Protein AF-A0A9E3JDL2-F1 (afdb_monomer_lite)

Foldseek 3Di:
DPQDDQQQHPCFQQPDDDPQAFDFPPDDQEQDKFFADPVRHTRGGGDWAWDDDDDQKTWIWDDHPNWIWIWIWGDDDQKIKIKIFTPDFATKIKHWWTKHADAVDAWDWDKAFQKIKTADPPPRKMKMKGWQPSADRDMKDKDWDAPRTPNYGIMIIIMGMHTHGITIMMIGTGHPQDQPPWHWDQDPQQWIWTAGPVRDIDIHHGSDDPDPDPPPDD

Structure (mmCIF, N/CA/C/O backbone):
data_AF-A0A9E3JDL2-F1
#
_entry.id   AF-A0A9E3JDL2-F1
#
loop_
_atom_site.group_PDB
_atom_site.id
_atom_site.type_symbol
_atom_site.label_atom_id
_atom_site.label_alt_id
_atom_site.label_comp_id
_atom_site.label_asym_id
_atom_site.label_entity_id
_atom_site.label_seq_id
_atom_site.pdbx_PDB_ins_code
_atom_site.Cartn_x
_atom_site.Cartn_y
_atom_site.Cartn_z
_atom_site.occupancy
_atom_site.B_iso_or_equiv
_atom_site.auth_seq_id
_atom_site.auth_comp_id
_atom_site.auth_asym_id
_atom_site.auth_atom_id
_atom_site.pdbx_PDB_model_num
ATOM 1 N N . PRO A 1 1 ? 14.279 -31.527 2.922 1.00 52.84 1 PRO A N 1
ATOM 2 C CA . PRO A 1 1 ? 14.576 -30.360 3.787 1.00 52.84 1 PRO A CA 1
ATOM 3 C C . PRO A 1 1 ? 13.583 -30.287 4.956 1.00 52.84 1 PRO A C 1
ATOM 5 O O . PRO A 1 1 ? 12.401 -30.547 4.728 1.00 52.84 1 PRO A O 1
ATOM 8 N N . PRO A 1 2 ? 14.028 -29.985 6.188 1.00 43.06 2 PRO A N 1
ATOM 9 C CA . PRO A 1 2 ? 13.093 -29.573 7.231 1.00 43.06 2 PRO A CA 1
ATOM 10 C C . PRO A 1 2 ? 12.349 -28.308 6.764 1.00 43.06 2 PRO A C 1
ATOM 12 O O . PRO A 1 2 ? 12.900 -27.563 5.946 1.00 43.06 2 PRO A O 1
ATOM 15 N N . PRO A 1 3 ? 11.105 -28.072 7.217 1.00 54.59 3 PRO A N 1
ATOM 16 C CA . PRO A 1 3 ? 10.438 -26.808 6.939 1.00 54.59 3 PRO A CA 1
ATOM 17 C C . PRO A 1 3 ? 11.329 -25.663 7.429 1.00 54.59 3 PRO A C 1
ATOM 19 O O . PRO A 1 3 ? 11.977 -25.777 8.472 1.00 54.59 3 PRO A O 1
ATOM 22 N N . SER A 1 4 ? 11.389 -24.584 6.652 1.00 56.91 4 SER A N 1
ATOM 23 C CA . SER A 1 4 ? 11.989 -23.326 7.097 1.00 56.91 4 SER A CA 1
ATOM 24 C C . SER A 1 4 ? 11.395 -22.934 8.449 1.00 56.91 4 SER A C 1
ATOM 26 O O . SER A 1 4 ? 10.214 -23.200 8.699 1.00 56.91 4 SER A O 1
ATOM 28 N N . ALA A 1 5 ? 12.190 -22.283 9.301 1.00 61.25 5 ALA A N 1
ATOM 29 C CA . ALA A 1 5 ? 11.641 -21.626 10.480 1.00 61.25 5 ALA A CA 1
ATOM 30 C C . ALA A 1 5 ? 10.459 -20.737 10.054 1.00 61.25 5 ALA A C 1
ATOM 32 O O . ALA A 1 5 ? 10.475 -20.174 8.958 1.00 61.25 5 ALA A O 1
ATOM 33 N N . ASP A 1 6 ? 9.425 -20.638 10.892 1.00 62.66 6 ASP A N 1
ATOM 34 C CA . ASP A 1 6 ? 8.191 -19.909 10.559 1.00 62.66 6 ASP A CA 1
ATOM 35 C C . ASP A 1 6 ? 8.453 -18.449 10.119 1.00 62.66 6 ASP A C 1
ATOM 37 O O . ASP A 1 6 ? 7.649 -17.881 9.381 1.00 62.66 6 ASP A O 1
ATOM 41 N N . GLU A 1 7 ? 9.580 -17.869 10.543 1.00 60.59 7 GLU A N 1
ATOM 42 C CA . GLU A 1 7 ? 10.043 -16.511 10.222 1.00 60.59 7 GLU A CA 1
ATOM 43 C C . GLU A 1 7 ? 10.603 -16.364 8.792 1.00 60.59 7 GLU A C 1
ATOM 45 O O . GLU A 1 7 ? 10.460 -15.297 8.204 1.00 60.59 7 GLU A O 1
ATOM 50 N N . ASP A 1 8 ? 11.134 -17.442 8.202 1.00 65.56 8 ASP A N 1
ATOM 51 C CA . ASP A 1 8 ? 11.736 -17.474 6.853 1.00 65.56 8 ASP A CA 1
ATOM 52 C C . ASP A 1 8 ? 10.919 -18.324 5.868 1.00 65.56 8 ASP A C 1
ATOM 54 O O . ASP A 1 8 ? 11.399 -18.760 4.817 1.00 65.56 8 ASP A O 1
ATOM 58 N N . SER A 1 9 ? 9.665 -18.618 6.210 1.00 76.88 9 SER A N 1
ATOM 59 C CA . SER A 1 9 ? 8.804 -19.419 5.352 1.00 76.88 9 SER A CA 1
ATOM 60 C C . SER A 1 9 ? 8.424 -18.648 4.089 1.00 76.88 9 SER A C 1
ATOM 62 O O . SER A 1 9 ? 7.704 -17.649 4.193 1.00 76.88 9 SER A O 1
ATOM 64 N N . PRO A 1 10 ? 8.795 -19.119 2.879 1.00 72.94 10 PRO A N 1
ATOM 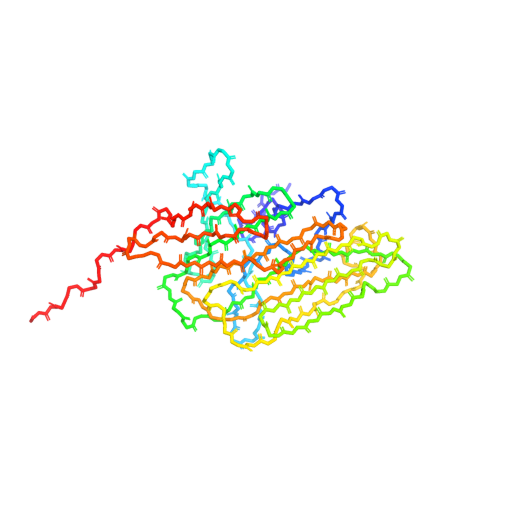65 C CA . PRO A 1 10 ? 8.437 -18.435 1.635 1.00 72.94 10 PRO A CA 1
ATOM 66 C C . PRO A 1 10 ? 6.918 -18.375 1.436 1.00 72.94 10 PRO A C 1
ATOM 68 O O . PRO A 1 10 ? 6.415 -17.487 0.753 1.00 72.94 10 PRO A O 1
ATOM 71 N N . HIS A 1 11 ? 6.179 -19.287 2.078 1.00 78.44 11 HIS A N 1
ATOM 72 C CA . HIS A 1 11 ? 4.722 -19.265 2.101 1.00 78.44 11 HIS A CA 1
ATOM 73 C C . HIS A 1 11 ? 4.161 -17.985 2.739 1.00 78.44 11 HIS A C 1
ATOM 75 O O . HIS A 1 11 ? 3.138 -17.492 2.279 1.00 78.44 11 HIS A O 1
ATOM 81 N N . TYR A 1 12 ? 4.818 -17.440 3.770 1.00 80.88 12 TYR A N 1
ATOM 82 C CA . TYR A 1 12 ? 4.360 -16.242 4.480 1.00 80.88 12 TYR A CA 1
ATOM 83 C C . TYR A 1 12 ? 5.101 -14.980 4.044 1.00 80.88 12 TYR A C 1
ATOM 85 O O . TYR A 1 12 ? 4.451 -13.965 3.766 1.00 80.88 12 TYR A O 1
ATOM 93 N N . ALA A 1 13 ? 6.429 -15.065 3.907 1.00 75.81 13 ALA A N 1
ATOM 94 C CA . ALA A 1 13 ? 7.305 -13.939 3.596 1.00 75.81 13 ALA A CA 1
ATOM 95 C C . ALA A 1 13 ? 6.848 -13.172 2.351 1.00 75.81 13 ALA A C 1
ATOM 97 O O . ALA A 1 13 ? 6.926 -11.949 2.322 1.00 75.81 13 ALA A O 1
ATOM 98 N N . LYS A 1 14 ? 6.312 -13.895 1.360 1.00 79.25 14 LYS A N 1
ATOM 99 C CA . LYS A 1 14 ? 5.852 -13.346 0.084 1.00 79.25 14 LYS A CA 1
ATOM 100 C C . LYS A 1 14 ? 4.387 -13.661 -0.222 1.00 79.25 14 LYS A C 1
ATOM 102 O O . LYS A 1 14 ? 3.962 -13.651 -1.364 1.00 79.25 14 LYS A O 1
ATOM 107 N N . LEU A 1 15 ? 3.568 -13.929 0.796 1.00 73.81 15 LEU A N 1
ATOM 108 C CA . LEU A 1 15 ? 2.130 -14.110 0.580 1.00 73.81 15 LEU A CA 1
ATOM 109 C C . LEU A 1 15 ? 1.505 -12.849 -0.055 1.00 73.81 15 LEU A C 1
ATOM 111 O O . LEU A 1 15 ? 1.881 -11.736 0.304 1.00 73.81 15 LEU A O 1
ATOM 115 N N . ALA A 1 16 ? 0.520 -13.057 -0.930 1.00 70.06 16 ALA A N 1
ATOM 116 C CA . ALA A 1 16 ? -0.238 -12.053 -1.680 1.00 70.06 16 ALA A CA 1
ATOM 117 C C . ALA A 1 16 ? 0.458 -11.544 -2.962 1.00 70.06 16 ALA A C 1
ATOM 119 O O . ALA A 1 16 ? 1.141 -10.524 -2.995 1.00 70.06 16 ALA A O 1
ATOM 120 N N . TYR A 1 17 ? 0.201 -12.281 -4.047 1.00 70.00 17 TYR A N 1
ATOM 121 C CA . TYR A 1 17 ? 0.606 -11.972 -5.418 1.00 70.00 17 TYR A CA 1
ATOM 122 C C . TYR A 1 17 ? -0.593 -11.540 -6.255 1.00 70.00 17 TYR A C 1
ATOM 124 O O . TYR A 1 17 ? -1.728 -11.928 -5.974 1.00 70.00 17 TYR A O 1
ATOM 132 N N . SER A 1 18 ? -0.320 -10.799 -7.323 1.00 79.75 18 SER A N 1
ATOM 133 C CA . SER A 1 18 ? -1.269 -10.583 -8.409 1.00 79.75 18 SER A CA 1
ATOM 134 C C . SER A 1 18 ? -0.825 -11.381 -9.637 1.00 79.75 18 SER A C 1
ATOM 136 O O . SER A 1 18 ? 0.285 -11.907 -9.686 1.00 79.75 18 SER A O 1
ATOM 138 N N . THR A 1 19 ? -1.671 -11.467 -10.659 1.00 78.50 19 THR A N 1
ATOM 139 C CA . THR A 1 19 ? -1.289 -12.079 -11.943 1.00 78.50 19 THR A CA 1
ATOM 140 C C . THR A 1 19 ? -0.358 -11.197 -12.778 1.00 78.50 19 THR A C 1
ATOM 142 O O . THR A 1 19 ? 0.178 -11.667 -13.777 1.00 78.50 19 THR A O 1
ATOM 145 N N . ALA A 1 20 ? -0.176 -9.931 -12.394 1.00 85.75 20 ALA A N 1
ATOM 146 C CA . ALA A 1 20 ? 0.604 -8.942 -13.133 1.00 85.75 20 ALA A CA 1
ATOM 147 C C . ALA A 1 20 ? 1.905 -8.536 -12.418 1.00 85.75 20 ALA A C 1
ATOM 149 O O . ALA A 1 20 ? 2.654 -7.709 -12.943 1.00 85.75 20 ALA A O 1
ATOM 150 N N . THR A 1 21 ? 2.162 -9.096 -11.231 1.00 89.75 21 THR A N 1
ATOM 151 C CA . THR A 1 21 ? 3.292 -8.741 -10.363 1.00 89.75 21 THR A CA 1
ATOM 152 C C . THR A 1 21 ? 3.880 -9.987 -9.711 1.00 89.75 21 THR A C 1
ATOM 154 O O . THR A 1 21 ? 3.137 -10.845 -9.236 1.00 89.75 21 THR A O 1
ATOM 157 N N . ALA A 1 22 ? 5.200 -10.048 -9.598 1.00 88.88 22 ALA A N 1
ATOM 158 C CA . ALA A 1 22 ? 5.914 -11.042 -8.802 1.00 88.88 22 ALA A CA 1
ATOM 159 C C . ALA A 1 22 ? 6.556 -10.366 -7.575 1.00 88.88 22 ALA A C 1
ATOM 161 O O . ALA A 1 22 ? 6.723 -9.143 -7.583 1.00 88.88 22 ALA A O 1
ATOM 162 N N . PRO A 1 23 ? 6.878 -11.124 -6.512 1.00 88.56 23 PRO A N 1
ATOM 163 C CA . PRO A 1 23 ? 7.555 -10.554 -5.357 1.00 88.56 23 PRO A CA 1
ATOM 164 C C . PRO A 1 23 ? 8.959 -10.093 -5.698 1.00 88.56 23 PRO A C 1
ATOM 166 O O . PRO A 1 23 ? 9.630 -10.691 -6.541 1.00 88.56 23 PRO A O 1
ATOM 169 N N . GLU A 1 24 ? 9.445 -9.134 -4.922 1.00 90.69 24 GLU A N 1
ATOM 170 C CA . GLU A 1 24 ? 10.871 -8.833 -4.861 1.00 90.69 24 GLU A CA 1
ATOM 171 C C . GLU A 1 24 ? 11.600 -9.900 -4.044 1.00 90.69 24 GLU A C 1
ATOM 173 O O . GLU A 1 24 ? 11.281 -10.131 -2.879 1.00 90.69 24 GLU A O 1
ATOM 178 N N . THR A 1 25 ? 12.602 -10.559 -4.612 1.00 88.31 25 THR A N 1
ATOM 179 C CA . THR A 1 25 ? 13.389 -11.597 -3.936 1.00 88.31 25 THR A CA 1
ATOM 180 C C . THR A 1 25 ? 14.886 -11.278 -3.998 1.00 88.31 25 THR A C 1
ATOM 182 O O . THR A 1 25 ? 15.355 -10.776 -5.013 1.00 88.31 25 THR A O 1
ATOM 185 N N . PRO A 1 26 ? 15.663 -11.546 -2.928 1.00 81.56 26 PRO A N 1
ATOM 186 C CA . PRO A 1 26 ? 15.247 -12.192 -1.679 1.00 81.56 26 PRO A CA 1
ATOM 187 C C . PRO A 1 26 ? 14.489 -11.264 -0.713 1.00 81.56 26 PRO A C 1
ATOM 189 O O . PRO A 1 26 ? 13.822 -11.758 0.192 1.00 81.56 26 PRO A O 1
ATOM 192 N N . LEU A 1 27 ? 14.558 -9.942 -0.900 1.00 82.38 27 LEU A N 1
ATOM 193 C CA . LEU A 1 27 ? 13.948 -8.939 -0.024 1.00 82.38 27 LEU A CA 1
ATOM 194 C C . LEU A 1 27 ? 13.253 -7.856 -0.846 1.00 82.38 27 LEU A C 1
ATOM 196 O O . LEU A 1 27 ? 13.693 -7.518 -1.936 1.00 82.38 27 LEU A O 1
ATOM 200 N N . GLY A 1 28 ? 12.208 -7.271 -0.271 1.00 89.25 28 GLY A N 1
ATOM 201 C CA . GLY A 1 28 ? 11.572 -6.065 -0.784 1.00 89.25 28 GLY A CA 1
ATOM 202 C C . GLY A 1 28 ? 10.321 -5.718 0.018 1.00 89.25 28 GLY A C 1
ATOM 203 O O . GLY A 1 28 ? 9.820 -6.571 0.758 1.00 89.25 28 GLY A O 1
ATOM 204 N N . PRO A 1 29 ? 9.853 -4.463 -0.074 1.00 93.25 29 PRO A N 1
ATOM 205 C CA . PRO A 1 29 ? 8.730 -3.975 0.720 1.00 93.25 29 PRO A CA 1
ATOM 206 C C . PRO A 1 29 ? 7.366 -4.388 0.146 1.00 93.25 29 PRO A C 1
ATOM 208 O O . PRO A 1 29 ? 6.339 -4.017 0.707 1.00 93.25 29 PRO A O 1
ATOM 211 N N . ASP A 1 30 ? 7.342 -5.122 -0.969 1.00 91.25 30 ASP A N 1
ATOM 212 C CA . ASP A 1 30 ? 6.134 -5.447 -1.711 1.00 91.25 30 ASP A CA 1
ATOM 213 C C . ASP A 1 30 ? 5.060 -6.103 -0.835 1.00 91.25 30 ASP A C 1
ATOM 215 O O . ASP A 1 30 ? 5.275 -7.099 -0.142 1.00 91.25 30 ASP A O 1
ATOM 219 N N . ASN A 1 31 ? 3.876 -5.497 -0.877 1.00 90.25 31 ASN A N 1
ATOM 220 C CA . ASN A 1 31 ? 2.649 -5.963 -0.256 1.00 90.25 31 ASN A CA 1
ATOM 221 C C . ASN A 1 31 ? 2.730 -6.201 1.265 1.00 90.25 31 ASN A C 1
ATOM 223 O O . ASN A 1 31 ? 1.990 -7.017 1.814 1.00 90.25 31 ASN A O 1
ATOM 227 N N . HIS A 1 32 ? 3.651 -5.549 1.975 1.00 92.38 32 HIS A N 1
ATOM 228 C CA . HIS A 1 32 ? 3.946 -5.854 3.374 1.00 92.38 32 HIS A CA 1
ATOM 229 C C . HIS A 1 32 ? 4.024 -4.601 4.244 1.00 92.38 32 HIS A C 1
ATOM 231 O O . HIS A 1 32 ? 4.768 -3.679 3.929 1.00 92.38 32 HIS A O 1
ATOM 237 N N . LEU A 1 33 ? 3.318 -4.623 5.381 1.00 95.81 33 LEU A N 1
ATOM 238 C CA . LEU A 1 33 ? 3.589 -3.745 6.519 1.00 95.81 33 LEU A CA 1
ATOM 239 C C . LEU A 1 33 ? 4.665 -4.370 7.421 1.00 95.81 33 LEU A C 1
ATOM 241 O O . LEU A 1 33 ? 4.394 -5.362 8.101 1.00 95.81 33 LEU A O 1
ATOM 245 N N . ALA A 1 34 ? 5.856 -3.779 7.446 1.00 95.81 34 ALA A N 1
ATOM 246 C CA . ALA A 1 34 ? 6.976 -4.189 8.284 1.00 95.81 34 ALA A CA 1
ATOM 247 C C . ALA A 1 34 ? 7.168 -3.234 9.469 1.00 95.81 34 ALA A C 1
ATOM 249 O O . ALA A 1 34 ? 7.063 -2.019 9.311 1.00 95.81 34 ALA A O 1
ATOM 250 N N . VAL A 1 35 ? 7.545 -3.773 10.632 1.00 96.81 35 VAL A N 1
ATOM 251 C CA . VAL A 1 35 ? 8.090 -2.978 11.745 1.00 96.81 35 VAL A CA 1
ATOM 252 C C . VAL A 1 35 ? 9.596 -2.839 11.540 1.00 96.81 35 VAL A C 1
ATOM 254 O O . VAL A 1 35 ? 10.308 -3.839 11.383 1.00 96.81 35 VAL A O 1
ATOM 257 N N . LEU A 1 36 ? 10.098 -1.609 11.539 1.00 96.81 36 LEU A N 1
ATOM 258 C CA . LEU A 1 36 ? 11.506 -1.328 11.280 1.00 96.81 36 LEU A CA 1
ATOM 259 C C . LEU A 1 36 ? 12.320 -1.383 12.578 1.00 96.81 36 LEU A C 1
ATOM 261 O O . LEU A 1 36 ? 11.872 -0.962 13.644 1.00 96.81 36 LEU A O 1
ATOM 265 N N . ALA A 1 37 ? 13.536 -1.916 12.490 1.00 95.00 37 ALA A N 1
ATOM 266 C CA . ALA A 1 37 ? 14.541 -1.733 13.533 1.00 95.00 37 ALA A CA 1
ATOM 267 C C . ALA A 1 37 ? 15.087 -0.290 13.517 1.00 95.00 37 ALA A C 1
ATOM 269 O O . ALA A 1 37 ? 14.884 0.426 12.536 1.00 95.00 37 ALA A O 1
ATOM 270 N N . PRO A 1 38 ? 15.823 0.142 14.562 1.00 93.38 38 PRO A N 1
ATOM 271 C CA . PRO A 1 38 ? 16.441 1.472 14.597 1.00 93.38 38 PRO A CA 1
ATOM 272 C C . PRO A 1 38 ? 17.383 1.777 13.422 1.00 93.38 38 PRO A C 1
ATOM 274 O O . PRO A 1 38 ? 17.610 2.938 13.107 1.00 93.38 38 PRO A O 1
ATOM 277 N N . ASP A 1 39 ? 17.929 0.745 12.777 1.00 94.12 39 ASP A N 1
ATOM 278 C CA . ASP A 1 39 ? 18.772 0.850 11.581 1.00 94.12 39 ASP A CA 1
ATOM 279 C C . ASP A 1 39 ? 17.973 0.869 10.261 1.00 94.12 39 ASP A C 1
ATOM 281 O O . ASP A 1 39 ? 18.560 0.874 9.181 1.00 94.12 39 ASP A O 1
ATOM 285 N N . GLY A 1 40 ? 16.638 0.860 10.332 1.00 93.69 40 GLY A N 1
ATOM 286 C CA . GLY A 1 40 ? 15.740 0.821 9.177 1.00 93.69 40 GLY A CA 1
ATOM 287 C C . GLY A 1 40 ? 15.483 -0.579 8.610 1.00 93.69 40 GLY A C 1
ATOM 288 O O . GLY A 1 40 ? 14.736 -0.704 7.637 1.00 93.69 40 GLY A O 1
ATOM 289 N N . THR A 1 41 ? 16.050 -1.640 9.195 1.00 94.75 41 THR A N 1
ATOM 290 C CA . THR A 1 41 ? 15.853 -3.014 8.710 1.00 94.75 41 THR A CA 1
ATOM 291 C C . THR A 1 41 ? 14.396 -3.456 8.911 1.00 94.75 41 THR A C 1
ATOM 293 O O . THR A 1 41 ? 13.926 -3.489 10.058 1.00 94.75 41 THR A O 1
ATOM 296 N N . PRO A 1 42 ? 13.667 -3.867 7.856 1.00 94.62 42 PRO A N 1
ATOM 297 C CA . PRO A 1 42 ? 12.293 -4.337 7.995 1.00 94.62 42 PRO A CA 1
ATOM 298 C C . PRO A 1 42 ? 12.233 -5.692 8.707 1.00 94.62 42 PRO A C 1
ATOM 300 O O . PRO A 1 42 ? 13.095 -6.550 8.525 1.00 94.62 42 PRO A O 1
ATOM 303 N N . SER A 1 43 ? 11.212 -5.897 9.538 1.00 93.06 43 SER A N 1
ATOM 304 C CA . SER A 1 43 ? 10.851 -7.234 10.013 1.00 93.06 43 SER A CA 1
ATOM 305 C C . SER A 1 43 ? 10.436 -8.128 8.840 1.00 93.06 43 SER A C 1
ATOM 307 O O . SER A 1 43 ? 9.760 -7.627 7.942 1.00 93.06 43 SER A O 1
ATOM 309 N N . PRO A 1 44 ? 10.740 -9.436 8.849 1.00 89.56 44 PRO A N 1
ATOM 310 C CA . PRO A 1 44 ? 10.128 -10.361 7.903 1.00 89.56 44 PRO A CA 1
ATOM 311 C C . PRO A 1 44 ? 8.635 -10.537 8.209 1.00 89.56 44 PRO A C 1
ATOM 313 O O . PRO A 1 44 ? 8.190 -10.357 9.350 1.00 89.56 44 PRO A O 1
ATOM 316 N N . ARG A 1 45 ? 7.860 -10.969 7.208 1.00 86.69 45 ARG A N 1
ATOM 317 C CA . ARG A 1 45 ? 6.487 -11.421 7.444 1.00 86.69 45 ARG A CA 1
ATOM 318 C C . ARG A 1 45 ? 6.493 -12.856 7.967 1.00 86.69 45 ARG A C 1
ATOM 320 O O . ARG A 1 45 ? 6.609 -13.804 7.194 1.00 86.69 45 ARG A O 1
ATOM 327 N N . GLY A 1 46 ? 6.345 -12.995 9.281 1.00 85.00 46 GLY A N 1
ATOM 328 C CA . GLY A 1 46 ? 6.207 -14.293 9.939 1.00 85.00 46 GLY A CA 1
ATOM 329 C C . GLY A 1 46 ? 4.857 -14.971 9.678 1.00 85.00 46 GLY A C 1
ATOM 330 O O . GLY A 1 46 ? 4.030 -14.506 8.889 1.00 85.00 46 GLY A O 1
ATOM 331 N N . ARG A 1 47 ? 4.612 -16.078 10.388 1.00 90.56 47 ARG A N 1
ATOM 332 C CA . ARG A 1 47 ? 3.362 -16.849 10.311 1.00 90.56 47 ARG A CA 1
ATOM 333 C C . ARG A 1 47 ? 2.124 -15.958 10.447 1.00 90.56 47 ARG A C 1
ATOM 335 O O . ARG A 1 47 ? 1.956 -15.238 11.430 1.00 90.56 47 ARG A O 1
ATOM 342 N N . ILE A 1 48 ? 1.223 -16.082 9.473 1.00 90.56 48 ILE A N 1
ATOM 343 C CA . ILE A 1 48 ? -0.076 -15.410 9.482 1.00 90.56 48 ILE A CA 1
ATOM 344 C C . ILE A 1 48 ? -1.103 -16.278 10.208 1.00 90.56 48 ILE A C 1
ATOM 346 O O . ILE A 1 48 ? -1.259 -17.468 9.923 1.00 90.56 48 ILE A O 1
ATOM 350 N N . HIS A 1 49 ? -1.841 -15.650 11.115 1.00 92.62 49 HIS A N 1
ATOM 351 C CA . HIS A 1 49 ? -2.935 -16.234 11.873 1.00 92.62 49 HIS A CA 1
ATOM 352 C C . HIS A 1 49 ? -4.266 -15.621 11.404 1.00 92.62 49 HIS A C 1
ATOM 354 O O . HIS A 1 49 ? -4.535 -14.451 11.697 1.00 92.62 49 HIS A O 1
ATOM 360 N N . PRO A 1 50 ? -5.102 -16.374 10.666 1.00 93.62 50 PRO A N 1
ATOM 361 C CA . PRO A 1 50 ? -6.397 -15.887 10.196 1.00 93.62 50 PRO A CA 1
ATOM 362 C C . PRO A 1 50 ? -7.331 -15.512 11.354 1.00 93.62 50 PRO A C 1
ATOM 364 O O . PRO A 1 50 ? -7.321 -16.161 12.400 1.00 93.62 50 PRO A O 1
ATOM 367 N N . LEU A 1 51 ? -8.159 -14.486 11.152 1.00 94.56 51 LEU A N 1
ATOM 368 C CA . LEU A 1 51 ? -9.205 -14.060 12.090 1.00 94.56 51 LEU A CA 1
ATOM 369 C C . LEU A 1 51 ? -10.596 -14.265 11.487 1.00 94.56 51 LEU A C 1
ATOM 371 O O . LEU A 1 51 ? -11.433 -14.923 12.096 1.00 94.56 51 LEU A O 1
ATOM 375 N N . HIS A 1 52 ? -10.834 -13.736 10.287 1.00 92.81 52 HIS A N 1
ATOM 376 C CA . HIS A 1 52 ? -12.050 -13.982 9.509 1.00 92.81 52 HIS A CA 1
ATOM 377 C C . HIS A 1 52 ? -11.801 -13.718 8.020 1.00 92.81 52 HIS A C 1
ATOM 379 O O . HIS A 1 52 ? -10.848 -13.034 7.654 1.00 92.81 52 HIS A O 1
ATOM 385 N N . CYS A 1 53 ? -12.662 -14.254 7.160 1.00 94.44 53 CYS A N 1
ATOM 386 C CA . CYS A 1 53 ? -12.704 -13.947 5.733 1.00 94.44 53 CYS A CA 1
ATOM 387 C C . CYS A 1 53 ? -14.155 -14.075 5.272 1.00 94.44 53 CYS A C 1
ATOM 389 O O . CYS A 1 53 ? -14.716 -15.170 5.305 1.00 94.44 53 CYS A O 1
ATOM 391 N N . GLU A 1 54 ? -14.775 -12.957 4.914 1.00 92.25 54 GLU A N 1
ATOM 392 C CA . GLU A 1 54 ? -16.182 -12.898 4.540 1.00 92.25 54 GLU A CA 1
ATOM 393 C C . GLU A 1 54 ? -16.428 -11.768 3.538 1.00 92.25 54 GLU A C 1
ATOM 395 O O . GLU A 1 54 ? -16.022 -10.621 3.739 1.00 92.25 54 GLU A O 1
ATOM 400 N N . GLY A 1 55 ? -17.125 -12.091 2.447 1.00 93.94 55 GLY A N 1
ATOM 401 C CA . GLY A 1 55 ? -17.472 -11.126 1.410 1.00 93.94 55 GLY A CA 1
ATOM 402 C C . GLY A 1 55 ? -16.237 -10.446 0.818 1.00 93.94 55 GLY A C 1
ATOM 403 O O . GLY A 1 55 ? -15.458 -11.070 0.103 1.00 93.94 55 GLY A O 1
ATOM 404 N N . ARG A 1 56 ? -16.093 -9.147 1.094 1.00 94.62 56 ARG A N 1
ATOM 405 C CA . ARG A 1 56 ? -15.000 -8.291 0.605 1.00 94.62 56 ARG A CA 1
ATOM 406 C C . ARG A 1 56 ? -13.871 -8.105 1.613 1.00 94.62 56 ARG A C 1
ATOM 408 O O . ARG A 1 56 ? -12.929 -7.375 1.321 1.00 94.62 56 ARG A O 1
ATOM 415 N N . THR A 1 57 ? -13.976 -8.737 2.776 1.00 95.38 57 THR A N 1
ATOM 416 C CA . THR A 1 57 ? -13.107 -8.463 3.912 1.00 95.38 57 THR A CA 1
ATOM 417 C C . THR A 1 57 ? -12.372 -9.720 4.342 1.00 95.38 57 THR A C 1
ATOM 419 O O . THR A 1 57 ? -12.973 -10.779 4.520 1.00 95.38 57 THR A O 1
ATOM 422 N N . ALA A 1 58 ? -11.070 -9.596 4.566 1.00 94.88 58 ALA A N 1
ATOM 423 C CA . ALA A 1 58 ? -10.254 -10.626 5.188 1.00 94.88 58 ALA A CA 1
ATOM 424 C C . ALA A 1 58 ? -9.405 -10.009 6.295 1.00 94.88 58 ALA A C 1
ATOM 426 O O . ALA A 1 58 ? -8.819 -8.945 6.117 1.00 94.88 58 ALA A O 1
ATOM 427 N N . ALA A 1 59 ? -9.322 -10.686 7.434 1.00 95.19 59 ALA A N 1
ATOM 428 C CA . ALA A 1 59 ? -8.553 -10.237 8.578 1.00 95.19 59 ALA A CA 1
ATOM 429 C C . ALA A 1 59 ? -7.603 -11.320 9.067 1.00 95.19 59 ALA A C 1
ATOM 431 O O . ALA A 1 59 ? -7.943 -12.505 9.139 1.00 95.19 59 ALA A O 1
ATOM 432 N N . SER A 1 60 ? -6.413 -10.894 9.463 1.00 94.81 60 SER A N 1
ATOM 433 C CA . SER A 1 60 ? -5.404 -11.759 10.056 1.00 94.81 60 SER A CA 1
ATOM 434 C C . SER A 1 60 ? -4.492 -10.975 10.992 1.00 94.81 60 SER A C 1
ATOM 436 O O . SER A 1 60 ? -4.569 -9.749 11.080 1.00 94.81 60 SER A O 1
ATOM 438 N N . TRP A 1 61 ? -3.626 -11.680 11.709 1.00 95.12 61 TRP A N 1
ATOM 439 C CA . TRP A 1 61 ? -2.536 -11.059 12.449 1.00 95.12 61 TRP A CA 1
ATOM 440 C C . TRP A 1 61 ? -1.241 -11.854 12.308 1.00 95.12 61 TRP A C 1
ATOM 442 O O . TRP A 1 61 ? -1.258 -13.046 12.004 1.00 95.12 61 TRP A O 1
ATOM 452 N N . HIS A 1 62 ? -0.118 -11.190 12.553 1.00 93.31 62 HIS A N 1
ATOM 453 C CA . HIS A 1 62 ? 1.196 -11.818 12.679 1.00 93.31 62 HIS A CA 1
ATOM 454 C C . HIS A 1 62 ? 2.022 -11.100 13.756 1.00 93.31 62 HIS A C 1
ATOM 456 O O . HIS A 1 62 ? 1.618 -10.048 14.261 1.00 93.31 62 HIS A O 1
ATOM 462 N N . LEU A 1 63 ? 3.157 -11.687 14.141 1.00 93.88 63 LEU A N 1
ATOM 463 C CA . LEU A 1 63 ? 4.143 -11.026 14.996 1.00 93.88 63 LEU A CA 1
ATOM 464 C C . LEU A 1 63 ? 5.228 -10.379 14.136 1.00 93.88 63 LEU A C 1
ATOM 466 O O . LEU A 1 63 ? 5.788 -11.027 13.256 1.00 93.88 63 LEU A O 1
ATOM 470 N N . ALA A 1 64 ? 5.553 -9.129 14.446 1.00 93.44 64 ALA A N 1
ATOM 471 C CA . ALA A 1 64 ? 6.662 -8.388 13.866 1.00 93.44 64 ALA A CA 1
ATOM 472 C C . ALA A 1 64 ? 7.459 -7.747 15.006 1.00 93.44 64 ALA A C 1
ATOM 474 O O . ALA A 1 64 ? 6.951 -6.884 15.721 1.00 93.44 64 ALA A O 1
ATOM 475 N N . ARG A 1 65 ? 8.696 -8.212 15.227 1.00 92.44 65 ARG A N 1
ATOM 476 C CA . ARG A 1 65 ? 9.585 -7.726 16.307 1.00 92.44 65 ARG A CA 1
ATOM 477 C C . ARG A 1 65 ? 8.924 -7.714 17.696 1.00 92.44 65 ARG A C 1
ATOM 479 O O . ARG A 1 65 ? 9.111 -6.792 18.476 1.00 92.44 65 ARG A O 1
ATOM 486 N N . GLY A 1 66 ? 8.130 -8.742 17.998 1.00 92.38 66 GLY A N 1
ATOM 487 C CA . GLY A 1 66 ? 7.406 -8.863 19.270 1.00 92.38 66 GLY A CA 1
ATOM 488 C C . GLY A 1 66 ? 6.087 -8.084 19.340 1.00 92.38 66 GLY A C 1
ATOM 489 O O . GLY A 1 66 ? 5.346 -8.241 20.308 1.00 92.38 66 GLY A O 1
ATOM 490 N N . HIS A 1 67 ? 5.740 -7.309 18.311 1.00 93.81 67 HIS A N 1
ATOM 491 C CA . HIS A 1 67 ? 4.463 -6.609 18.217 1.00 93.81 67 HIS A CA 1
ATOM 492 C C . HIS A 1 67 ? 3.455 -7.423 17.410 1.00 93.81 67 HIS A C 1
ATOM 494 O O . HIS A 1 67 ? 3.769 -7.958 16.347 1.00 93.81 67 HIS A O 1
ATOM 500 N N . ARG A 1 68 ? 2.216 -7.500 17.902 1.00 94.56 68 ARG A N 1
ATOM 501 C CA . ARG A 1 68 ? 1.096 -8.065 17.147 1.00 94.56 68 ARG A CA 1
ATOM 502 C C . ARG A 1 68 ? 0.613 -7.033 16.134 1.00 94.56 68 ARG A C 1
ATOM 504 O O . ARG A 1 68 ? 0.102 -5.992 16.532 1.00 94.56 68 ARG A O 1
ATOM 511 N N . VAL A 1 69 ? 0.740 -7.353 14.854 1.00 95.38 69 VAL A N 1
ATOM 512 C CA . VAL A 1 69 ? 0.215 -6.548 13.751 1.00 95.38 69 VAL A CA 1
ATOM 513 C C . VAL A 1 69 ? -1.069 -7.207 13.271 1.00 95.38 69 VAL A C 1
ATOM 515 O O . VAL A 1 69 ? -1.027 -8.285 12.676 1.00 95.38 69 VAL A O 1
ATOM 518 N N . GLU A 1 70 ? -2.214 -6.589 13.546 1.00 95.75 70 GLU A N 1
ATOM 519 C CA . GLU A 1 70 ? -3.485 -6.995 12.940 1.00 95.75 70 GLU A CA 1
ATOM 520 C C . GLU A 1 70 ? -3.673 -6.264 11.621 1.00 95.75 70 GLU A C 1
ATOM 522 O O . GLU A 1 70 ? -3.330 -5.093 11.507 1.00 95.75 70 GLU A O 1
ATOM 527 N N . THR A 1 71 ? -4.200 -6.954 10.618 1.00 96.00 71 THR A N 1
ATOM 528 C CA . THR A 1 71 ? -4.507 -6.377 9.310 1.00 96.00 71 THR A CA 1
ATOM 529 C C . THR A 1 71 ? -5.889 -6.822 8.885 1.00 96.00 71 THR A C 1
ATOM 531 O O . THR A 1 71 ? -6.187 -8.018 8.919 1.00 96.00 71 THR A O 1
ATOM 534 N N . VAL A 1 72 ? -6.711 -5.864 8.475 1.00 96.50 72 VAL A N 1
ATOM 535 C CA . VAL A 1 72 ? -7.979 -6.097 7.791 1.00 96.50 72 VAL A CA 1
ATOM 536 C C . VAL A 1 72 ? -7.861 -5.522 6.388 1.00 96.50 72 VAL A C 1
ATOM 538 O O . VAL A 1 72 ? -7.690 -4.317 6.235 1.00 96.50 72 VAL A O 1
ATOM 541 N N . SER A 1 73 ? -7.954 -6.376 5.378 1.00 96.19 73 SER A N 1
ATOM 542 C CA . SER A 1 73 ? -8.028 -5.975 3.975 1.00 96.19 73 SER A CA 1
ATOM 543 C C . SER A 1 73 ? -9.488 -5.931 3.540 1.00 96.19 73 SER A C 1
ATOM 545 O O . SER A 1 73 ? -10.219 -6.902 3.741 1.00 96.19 73 SER A O 1
ATOM 547 N N . VAL A 1 74 ? -9.899 -4.826 2.922 1.00 97.00 74 VAL A N 1
ATOM 548 C CA . VAL A 1 74 ? -11.208 -4.635 2.290 1.00 97.00 74 VAL A CA 1
ATOM 549 C C . VAL A 1 74 ? -10.997 -4.384 0.805 1.00 97.00 74 VAL A C 1
ATOM 551 O O . VAL A 1 74 ? -10.416 -3.372 0.418 1.00 97.00 74 VAL A O 1
ATOM 554 N N . VAL A 1 75 ? -11.486 -5.289 -0.037 1.00 96.25 75 VAL A N 1
ATOM 555 C CA . VAL A 1 75 ? -11.314 -5.207 -1.492 1.00 96.25 75 VAL A CA 1
ATOM 556 C C . VAL A 1 75 ? -12.582 -4.679 -2.151 1.00 96.25 75 VAL A C 1
ATOM 558 O O . VAL A 1 75 ? -13.681 -5.188 -1.923 1.00 96.25 75 VAL A O 1
ATOM 561 N N . HIS A 1 76 ? -12.435 -3.691 -3.027 1.00 96.44 76 HIS A N 1
ATOM 562 C CA . HIS A 1 76 ? -13.520 -3.159 -3.844 1.00 96.44 76 HIS A CA 1
ATOM 563 C C . HIS A 1 76 ? -12.988 -2.754 -5.220 1.00 96.44 76 HIS A C 1
ATOM 565 O O . HIS A 1 76 ? -12.229 -1.799 -5.345 1.00 96.44 76 HIS A O 1
ATOM 571 N N . GLY A 1 77 ? -13.372 -3.490 -6.267 1.00 94.88 77 GLY A N 1
ATOM 572 C CA . GLY A 1 77 ? -12.887 -3.232 -7.626 1.00 94.88 77 GLY A CA 1
ATOM 573 C C . GLY A 1 77 ? -11.349 -3.287 -7.710 1.00 94.88 77 GLY A C 1
ATOM 574 O O . GLY A 1 77 ? -10.776 -4.292 -7.291 1.00 94.88 77 GLY A O 1
ATOM 575 N N . PRO A 1 78 ? -10.677 -2.247 -8.243 1.00 95.44 78 PRO A N 1
ATOM 576 C CA . PRO A 1 78 ? -9.215 -2.185 -8.342 1.00 95.44 78 PRO A CA 1
ATOM 577 C C . PRO A 1 78 ? -8.521 -1.709 -7.051 1.00 95.44 78 PRO A C 1
ATOM 579 O O . PRO A 1 78 ? -7.305 -1.508 -7.053 1.00 95.44 78 PRO A O 1
ATOM 582 N N . TRP A 1 79 ? -9.280 -1.483 -5.974 1.00 97.81 79 TRP A N 1
ATOM 583 C CA . TRP A 1 79 ? -8.777 -0.961 -4.709 1.00 97.81 79 TRP A CA 1
ATOM 584 C C . TRP A 1 79 ? -8.773 -2.020 -3.613 1.00 97.81 79 TRP A C 1
ATOM 586 O O . TRP A 1 79 ? -9.732 -2.772 -3.434 1.00 97.81 79 TRP A O 1
ATOM 596 N N . GLU A 1 80 ? -7.721 -1.996 -2.810 1.00 97.38 80 GLU A N 1
ATOM 597 C CA . GLU A 1 80 ? -7.637 -2.669 -1.525 1.00 97.38 80 GLU A CA 1
ATOM 598 C C . GLU A 1 80 ? -7.394 -1.607 -0.452 1.00 97.38 80 GLU A C 1
ATOM 600 O O . GLU A 1 80 ? -6.389 -0.905 -0.486 1.00 97.38 80 GLU A O 1
ATOM 605 N N . ALA A 1 81 ? -8.303 -1.482 0.509 1.00 97.94 81 ALA A N 1
ATOM 606 C CA . ALA A 1 81 ? -8.045 -0.722 1.720 1.00 97.94 81 ALA A CA 1
ATOM 607 C C . ALA A 1 81 ? -7.500 -1.661 2.799 1.00 97.94 81 ALA A C 1
ATOM 609 O O . ALA A 1 81 ? -8.104 -2.695 3.083 1.00 97.94 81 ALA A O 1
ATOM 610 N N . ARG A 1 82 ? -6.373 -1.304 3.409 1.00 97.81 82 ARG A N 1
ATOM 611 C CA . ARG A 1 82 ? -5.721 -2.070 4.471 1.00 97.81 82 ARG A CA 1
ATOM 612 C C . ARG A 1 82 ? -5.782 -1.282 5.759 1.00 97.81 82 ARG A C 1
ATOM 614 O O . ARG A 1 82 ? -5.324 -0.146 5.822 1.00 97.81 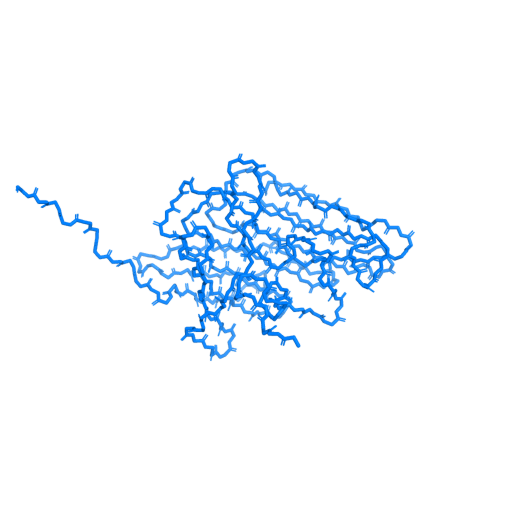82 ARG A O 1
ATOM 621 N N . VAL A 1 83 ? -6.369 -1.889 6.778 1.00 97.62 83 VAL A N 1
ATOM 622 C CA . VAL A 1 83 ? -6.440 -1.336 8.126 1.00 97.62 83 VAL A CA 1
ATOM 623 C C . VAL A 1 83 ? -5.481 -2.123 8.997 1.00 97.62 83 VAL A C 1
ATOM 625 O O . VAL A 1 83 ? -5.733 -3.291 9.303 1.00 97.62 83 VAL A O 1
ATOM 628 N N . HIS A 1 84 ? -4.391 -1.484 9.400 1.00 96.94 84 HIS A N 1
ATOM 629 C CA . HIS A 1 84 ? -3.413 -2.062 10.303 1.00 96.94 84 HIS A CA 1
ATOM 630 C C . HIS A 1 84 ? -3.636 -1.556 11.721 1.00 96.94 84 HIS A C 1
ATOM 632 O O . HIS A 1 84 ? -3.829 -0.362 11.945 1.00 96.94 84 HIS A O 1
ATOM 638 N N . ARG A 1 85 ? -3.570 -2.468 12.692 1.00 95.50 85 ARG A N 1
ATOM 639 C CA . ARG A 1 85 ? -3.539 -2.119 14.110 1.00 95.50 85 ARG A CA 1
ATOM 640 C C . ARG A 1 85 ? -2.306 -2.712 14.766 1.00 95.50 85 ARG A C 1
ATOM 642 O O . ARG A 1 85 ? -2.138 -3.931 14.807 1.00 95.50 85 ARG A O 1
ATOM 649 N N . ILE A 1 86 ? -1.494 -1.832 15.331 1.00 95.12 86 ILE A N 1
ATOM 650 C CA . ILE A 1 86 ? -0.325 -2.151 16.140 1.00 95.12 86 ILE A CA 1
ATOM 651 C C . ILE A 1 86 ? -0.593 -1.568 17.533 1.00 95.12 86 ILE A C 1
ATOM 653 O O . ILE A 1 86 ? -0.979 -0.407 17.632 1.00 95.12 86 ILE A O 1
ATOM 657 N N . PRO A 1 87 ? -0.437 -2.328 18.630 1.00 89.56 87 PRO A N 1
ATOM 658 C CA . PRO A 1 87 ? -0.825 -1.885 19.975 1.00 89.56 87 PRO A CA 1
ATOM 659 C C . PRO A 1 87 ? 0.114 -0.827 20.591 1.00 89.56 87 PRO A C 1
ATOM 661 O O . PRO A 1 87 ? 0.096 -0.640 21.804 1.00 89.56 87 PRO A O 1
ATOM 664 N N . VAL A 1 88 ? 0.955 -0.186 19.779 1.00 89.12 88 VAL A N 1
ATOM 665 C CA . VAL A 1 88 ? 1.936 0.833 20.162 1.00 89.12 88 VAL A CA 1
ATOM 666 C C . VAL A 1 88 ? 2.061 1.849 19.026 1.00 89.12 88 VAL A C 1
ATOM 668 O O . VAL A 1 88 ? 2.147 1.446 17.865 1.00 89.12 88 VAL A O 1
ATOM 671 N N . ASP A 1 89 ? 2.084 3.137 19.369 1.00 85.88 89 ASP A N 1
ATOM 672 C CA . ASP A 1 89 ? 2.012 4.233 18.390 1.00 85.88 89 ASP A CA 1
ATOM 673 C C . ASP A 1 89 ? 3.395 4.695 17.894 1.00 85.88 89 ASP A C 1
ATOM 675 O O . ASP A 1 89 ? 3.509 5.190 16.780 1.00 85.88 89 ASP A O 1
ATOM 679 N N . ASP A 1 90 ? 4.465 4.466 18.666 1.00 89.81 90 ASP A N 1
ATOM 680 C CA . ASP A 1 90 ? 5.804 5.036 18.411 1.00 89.81 90 ASP A CA 1
ATOM 681 C C . ASP A 1 90 ? 6.796 4.066 17.740 1.00 89.81 90 ASP A C 1
ATOM 683 O O . ASP A 1 90 ? 8.007 4.297 17.734 1.00 89.81 90 ASP A O 1
ATOM 687 N N . VAL A 1 91 ? 6.322 2.943 17.191 1.00 95.00 91 VAL A N 1
ATOM 688 C CA . VAL A 1 91 ? 7.200 1.998 16.478 1.00 95.00 91 VAL A CA 1
ATOM 689 C C . VAL A 1 91 ? 7.293 2.367 14.999 1.00 95.00 91 VAL A C 1
ATOM 691 O O . VAL A 1 91 ? 6.248 2.468 14.363 1.00 95.00 91 VAL A O 1
ATOM 694 N N . PRO A 1 92 ? 8.492 2.550 14.417 1.00 97.12 92 PRO A N 1
ATOM 695 C CA . PRO A 1 92 ? 8.611 2.864 12.999 1.00 97.12 92 PRO A CA 1
ATOM 696 C C . PRO A 1 92 ? 8.121 1.707 12.128 1.00 97.12 92 PRO A C 1
ATOM 698 O O . PRO A 1 92 ? 8.424 0.538 12.393 1.00 97.12 92 PRO A O 1
ATOM 701 N N . VAL A 1 93 ? 7.389 2.032 11.068 1.00 97.75 93 VAL A N 1
ATOM 702 C CA . VAL A 1 93 ? 6.842 1.054 10.125 1.00 97.75 93 VAL A CA 1
ATOM 703 C C . VAL A 1 93 ? 7.043 1.488 8.681 1.00 97.75 93 VAL A C 1
ATOM 705 O O . VAL A 1 93 ? 7.145 2.677 8.384 1.00 97.75 93 VAL A O 1
ATOM 708 N N . ARG A 1 94 ? 7.054 0.505 7.780 1.00 98.06 94 ARG A N 1
ATOM 709 C CA . ARG A 1 94 ? 7.011 0.706 6.329 1.00 98.06 94 ARG A CA 1
ATOM 710 C C . ARG A 1 94 ? 5.937 -0.182 5.729 1.00 98.06 94 ARG A C 1
ATOM 712 O O . ARG A 1 94 ? 5.930 -1.377 6.010 1.00 98.06 94 ARG A O 1
ATOM 719 N N . GLU A 1 95 ? 5.082 0.373 4.882 1.00 98.00 95 GLU A N 1
ATOM 720 C CA . GLU A 1 95 ? 4.148 -0.396 4.061 1.00 98.00 95 GLU A CA 1
ATOM 721 C C . GLU A 1 95 ? 4.495 -0.268 2.584 1.00 98.00 95 GLU A C 1
ATOM 723 O O . GLU A 1 95 ? 4.691 0.845 2.102 1.00 98.00 95 GLU A O 1
ATOM 728 N N . GLY A 1 96 ? 4.538 -1.381 1.852 1.00 96.94 96 GLY A N 1
ATOM 729 C CA . GLY A 1 96 ? 4.636 -1.356 0.394 1.00 96.94 96 GLY A CA 1
ATOM 730 C C . GLY A 1 96 ? 3.362 -1.782 -0.329 1.00 96.94 96 GLY A C 1
ATOM 731 O O . GLY A 1 96 ? 2.605 -2.659 0.106 1.00 96.94 96 GLY A O 1
ATOM 732 N N . GLY A 1 97 ? 3.158 -1.165 -1.491 1.00 96.12 97 GLY A N 1
ATOM 733 C CA . GLY A 1 97 ? 2.173 -1.581 -2.482 1.00 96.12 97 GLY A CA 1
ATOM 734 C C . GLY A 1 97 ? 2.669 -2.763 -3.311 1.00 96.12 97 GLY A C 1
ATOM 735 O O . GLY A 1 97 ? 3.481 -3.572 -2.867 1.00 96.12 97 GLY A O 1
ATOM 736 N N . TRP A 1 98 ? 2.197 -2.860 -4.548 1.00 96.00 98 TRP A N 1
ATOM 737 C CA . TRP A 1 98 ? 2.646 -3.892 -5.478 1.00 96.00 98 TRP A CA 1
ATOM 738 C C . TRP A 1 98 ? 3.942 -3.480 -6.178 1.00 96.00 98 TRP A C 1
ATOM 740 O O . TRP A 1 98 ? 4.033 -2.352 -6.672 1.00 96.00 98 TRP A O 1
ATOM 750 N N . ALA A 1 99 ? 4.909 -4.393 -6.263 1.00 96.00 99 ALA A N 1
ATOM 751 C CA . ALA A 1 99 ? 6.091 -4.216 -7.099 1.00 96.00 99 ALA A CA 1
ATOM 752 C C . ALA A 1 99 ? 5.712 -4.322 -8.580 1.00 96.00 99 ALA A C 1
ATOM 754 O O . ALA A 1 99 ? 5.097 -5.307 -8.998 1.00 96.00 99 ALA A O 1
ATOM 755 N N . LEU A 1 100 ? 6.084 -3.322 -9.378 1.00 96.50 100 LEU A N 1
ATOM 756 C CA . LEU A 1 100 ? 6.005 -3.405 -10.835 1.00 96.50 100 LEU A CA 1
ATOM 757 C C . LEU A 1 100 ? 7.395 -3.638 -11.402 1.00 96.50 100 LEU A C 1
ATOM 759 O O . LEU A 1 100 ? 8.335 -2.971 -10.981 1.00 96.50 100 LEU A O 1
ATOM 763 N N . ALA A 1 101 ? 7.494 -4.541 -12.376 1.00 96.31 101 ALA A N 1
ATOM 764 C CA . ALA A 1 101 ? 8.738 -4.842 -13.068 1.00 96.31 101 ALA A CA 1
ATOM 765 C C . ALA A 1 101 ? 8.598 -4.709 -14.588 1.00 96.31 101 ALA A C 1
ATOM 767 O O . ALA A 1 101 ? 7.504 -4.899 -15.138 1.00 96.31 101 ALA A O 1
ATOM 768 N N . ASP A 1 102 ? 9.707 -4.362 -15.236 1.00 95.94 102 ASP A N 1
ATOM 769 C CA . ASP A 1 102 ? 9.841 -4.147 -16.676 1.00 95.94 102 ASP A CA 1
ATOM 770 C C . ASP A 1 102 ? 11.283 -4.483 -17.115 1.00 95.94 102 ASP A C 1
ATOM 772 O O . ASP A 1 102 ? 12.251 -4.186 -16.413 1.00 95.94 102 ASP A O 1
ATOM 776 N N . ASP A 1 103 ? 11.438 -5.120 -18.275 1.00 96.25 103 ASP A N 1
ATOM 777 C CA . ASP A 1 103 ? 12.748 -5.434 -18.868 1.00 96.25 103 ASP A CA 1
ATOM 778 C C . ASP A 1 103 ? 13.329 -4.267 -19.675 1.00 96.25 103 ASP A C 1
ATOM 780 O O . ASP A 1 103 ? 14.534 -4.206 -19.922 1.00 96.25 103 ASP A O 1
ATOM 784 N N . THR A 1 104 ? 12.476 -3.344 -20.119 1.00 94.50 104 THR A N 1
ATOM 785 C CA . THR A 1 104 ? 12.853 -2.266 -21.039 1.00 94.50 104 THR A CA 1
ATOM 786 C C . THR A 1 104 ? 13.453 -1.055 -20.327 1.00 94.50 104 THR A C 1
ATOM 788 O O . THR A 1 104 ? 14.183 -0.280 -20.948 1.00 94.50 104 THR A O 1
ATOM 791 N N . GLY A 1 105 ? 13.193 -0.902 -19.027 1.00 96.31 105 GLY A N 1
ATOM 792 C CA . GLY A 1 105 ? 13.768 0.143 -18.184 1.00 96.31 105 GLY A CA 1
ATOM 793 C C . GLY A 1 105 ? 13.064 0.267 -16.828 1.00 96.31 105 GLY A C 1
ATOM 794 O O . GLY A 1 105 ? 12.031 -0.368 -16.616 1.00 96.31 105 GLY A O 1
ATOM 795 N N . PRO A 1 106 ? 13.589 1.095 -15.906 1.00 97.25 106 PRO A N 1
ATOM 796 C CA . PRO A 1 106 ? 12.964 1.321 -14.605 1.00 97.25 106 PRO A CA 1
ATOM 797 C C . PRO A 1 106 ? 11.522 1.839 -14.725 1.00 97.25 106 PRO A C 1
ATOM 799 O O . PRO A 1 106 ? 11.280 2.767 -15.506 1.00 97.25 106 PRO A O 1
ATOM 802 N N . PRO A 1 107 ? 10.565 1.307 -13.936 1.00 97.94 107 PRO A N 1
ATOM 803 C CA . PRO A 1 107 ? 9.237 1.897 -13.839 1.00 97.94 107 PRO A CA 1
ATOM 804 C C . PRO A 1 107 ? 9.302 3.370 -13.419 1.00 97.94 107 PRO A C 1
ATOM 806 O O . PRO A 1 107 ? 10.140 3.781 -12.616 1.00 97.94 107 PRO A O 1
ATOM 809 N N . ILE A 1 108 ? 8.384 4.170 -13.949 1.00 98.31 108 ILE A N 1
ATOM 810 C CA . ILE A 1 108 ? 8.309 5.608 -13.695 1.00 98.31 108 ILE A CA 1
ATOM 811 C C . ILE A 1 108 ? 7.759 5.823 -12.286 1.00 98.31 108 ILE A C 1
ATOM 813 O O . ILE A 1 108 ? 6.674 5.336 -11.973 1.00 98.31 108 ILE A O 1
ATOM 817 N N . ALA A 1 109 ? 8.504 6.547 -11.454 1.00 98.31 109 ALA A N 1
ATOM 818 C CA . ALA A 1 109 ? 8.152 6.848 -10.072 1.00 98.31 109 ALA A CA 1
ATOM 819 C C . ALA A 1 109 ? 7.551 8.254 -9.939 1.00 98.31 109 ALA A C 1
ATOM 821 O O . ALA A 1 109 ? 8.081 9.220 -10.487 1.00 98.31 109 ALA A O 1
ATOM 822 N N . GLU A 1 110 ? 6.475 8.362 -9.169 1.00 98.00 110 GLU A N 1
ATOM 823 C CA . GLU A 1 110 ? 5.824 9.615 -8.790 1.00 98.00 110 GLU A CA 1
ATOM 824 C C . GLU A 1 110 ? 5.481 9.544 -7.297 1.00 98.00 110 GLU A C 1
ATOM 826 O O . GLU A 1 110 ? 5.036 8.503 -6.813 1.00 98.00 110 GLU A O 1
ATOM 831 N N . SER A 1 111 ? 5.673 10.623 -6.543 1.00 98.19 111 SER A N 1
ATOM 832 C CA . SER A 1 111 ? 5.311 10.654 -5.124 1.00 98.19 111 SER A CA 1
ATOM 833 C C . SER A 1 111 ? 4.975 12.059 -4.637 1.00 98.19 111 SER A C 1
ATOM 835 O O . SER A 1 111 ? 5.205 13.053 -5.330 1.00 98.19 111 SER A O 1
ATOM 837 N N . GLY A 1 112 ? 4.399 12.124 -3.441 1.00 97.25 112 GLY A N 1
ATOM 838 C CA . GLY A 1 112 ? 4.112 13.355 -2.717 1.00 97.25 112 GLY A CA 1
ATOM 839 C C . GLY A 1 112 ? 3.605 13.056 -1.303 1.00 97.25 112 GLY A C 1
ATOM 840 O O . GLY A 1 112 ? 3.690 11.904 -0.862 1.00 97.25 112 GLY A O 1
ATOM 841 N N . PRO A 1 113 ? 3.044 14.055 -0.601 1.00 97.00 113 PRO A N 1
ATOM 842 C CA . PRO A 1 113 ? 2.646 13.906 0.798 1.00 97.00 113 PRO A CA 1
ATOM 843 C C . PRO A 1 113 ? 1.653 12.758 0.990 1.00 97.00 113 PRO A C 1
ATOM 845 O O . PRO A 1 113 ? 0.560 12.779 0.423 1.00 97.00 113 PRO A O 1
ATOM 848 N N . GLY A 1 114 ? 2.044 11.736 1.753 1.00 97.06 114 GLY A N 1
ATOM 849 C CA . GLY A 1 114 ? 1.205 10.578 2.057 1.00 97.06 114 GLY A CA 1
ATOM 850 C C . GLY A 1 114 ? 0.882 9.654 0.875 1.00 97.06 114 GLY A C 1
ATOM 851 O O . GLY A 1 114 ? -0.009 8.815 1.006 1.00 97.06 114 GLY A O 1
ATOM 852 N N . TRP A 1 115 ? 1.551 9.766 -0.280 1.00 98.44 115 TRP A N 1
ATOM 853 C CA . TRP A 1 115 ? 1.314 8.852 -1.403 1.00 98.44 115 TRP A CA 1
ATOM 854 C C . TRP A 1 115 ? 2.544 8.607 -2.281 1.00 98.44 115 TRP A C 1
ATOM 856 O O . TRP A 1 115 ? 3.422 9.454 -2.440 1.00 98.44 115 TRP A O 1
ATOM 866 N N . ALA A 1 116 ? 2.574 7.434 -2.909 1.00 98.69 116 ALA A N 1
ATOM 867 C CA . ALA A 1 116 ? 3.545 7.090 -3.939 1.00 98.69 116 ALA A CA 1
ATOM 868 C C . ALA A 1 116 ? 2.900 6.226 -5.022 1.00 98.69 116 ALA A C 1
ATOM 870 O O . ALA A 1 116 ? 1.984 5.441 -4.765 1.00 98.69 116 ALA A O 1
ATOM 871 N N . ARG A 1 117 ? 3.399 6.359 -6.247 1.00 98.62 117 ARG A N 1
ATOM 872 C CA . ARG A 1 117 ? 2.970 5.612 -7.422 1.00 98.62 117 ARG A CA 1
ATOM 873 C C . ARG A 1 117 ? 4.178 5.172 -8.229 1.00 98.62 117 ARG A C 1
ATOM 875 O O . ARG A 1 117 ? 5.142 5.910 -8.407 1.00 98.62 117 ARG A O 1
ATOM 882 N N . VAL A 1 118 ? 4.061 3.981 -8.790 1.00 98.38 118 VAL A N 1
ATOM 883 C CA . VAL A 1 118 ? 4.925 3.511 -9.868 1.00 98.38 118 VAL A CA 1
ATOM 884 C C . VAL A 1 118 ? 4.074 3.176 -11.082 1.00 98.38 118 VAL A C 1
ATOM 886 O O . VAL A 1 118 ? 2.953 2.677 -10.945 1.00 98.38 118 VAL A O 1
ATOM 889 N N . ARG A 1 119 ? 4.600 3.450 -12.274 1.00 97.94 119 ARG A N 1
ATOM 890 C CA . ARG A 1 119 ? 3.953 3.150 -13.550 1.00 97.94 119 ARG A CA 1
ATOM 891 C C . ARG A 1 119 ? 4.914 2.437 -14.483 1.00 97.94 119 ARG A C 1
ATOM 893 O O . ARG A 1 119 ? 5.996 2.941 -14.781 1.00 97.94 119 ARG A O 1
ATOM 900 N N . ARG A 1 120 ? 4.487 1.295 -15.009 1.00 96.44 120 ARG A N 1
ATOM 901 C CA . ARG A 1 120 ? 5.217 0.588 -16.056 1.00 96.44 120 ARG A CA 1
ATOM 902 C C . ARG A 1 120 ? 5.071 1.325 -17.386 1.00 96.44 120 ARG A C 1
ATOM 904 O O . ARG A 1 120 ? 3.961 1.671 -17.793 1.00 96.44 120 ARG A O 1
ATOM 911 N N . ALA A 1 121 ? 6.190 1.596 -18.056 1.00 94.44 121 ALA A N 1
ATOM 912 C CA . ALA A 1 121 ? 6.185 2.369 -19.295 1.00 94.44 121 ALA A CA 1
ATOM 913 C C . ALA A 1 121 ? 5.556 1.585 -20.456 1.00 94.44 121 ALA A C 1
ATOM 915 O O . ALA A 1 121 ? 4.848 2.180 -21.266 1.00 94.44 121 ALA A O 1
ATOM 916 N N . ALA A 1 122 ? 5.782 0.267 -20.503 1.00 92.31 122 ALA A N 1
ATOM 917 C CA . ALA A 1 122 ? 5.351 -0.592 -21.601 1.00 92.31 122 ALA A CA 1
ATOM 918 C C . ALA A 1 122 ? 3.825 -0.648 -21.803 1.00 92.31 122 ALA A C 1
ATOM 920 O O . ALA A 1 122 ? 3.362 -0.669 -22.941 1.00 92.31 122 ALA A O 1
ATOM 921 N N . ASP A 1 123 ? 3.042 -0.674 -20.721 1.00 93.50 123 ASP A N 1
ATOM 922 C CA . ASP A 1 123 ? 1.588 -0.897 -20.773 1.00 93.50 123 ASP A CA 1
ATOM 923 C C . ASP A 1 123 ? 0.766 0.052 -19.888 1.00 93.50 123 ASP A C 1
ATOM 925 O O . ASP A 1 123 ? -0.463 -0.023 -19.860 1.00 93.50 123 ASP A O 1
ATOM 929 N N . GLY A 1 124 ? 1.425 0.957 -19.164 1.00 96.00 124 GLY A N 1
ATOM 930 C CA . GLY A 1 124 ? 0.757 1.914 -18.291 1.00 96.00 124 GLY A CA 1
ATOM 931 C C . GLY A 1 124 ? 0.175 1.309 -17.014 1.00 96.00 124 GLY A C 1
ATOM 932 O O . GLY A 1 124 ? -0.549 2.019 -16.317 1.00 96.00 124 GLY A O 1
ATOM 933 N N . LEU A 1 125 ? 0.477 0.048 -16.670 1.00 97.00 125 LEU A N 1
ATOM 934 C CA . LEU A 1 125 ? 0.061 -0.523 -15.389 1.00 97.00 125 LEU A CA 1
ATOM 935 C C . LEU A 1 125 ? 0.618 0.330 -14.243 1.00 97.00 125 LEU A C 1
ATOM 937 O O . LEU A 1 125 ? 1.809 0.647 -14.226 1.00 97.00 125 LEU A O 1
ATOM 941 N N . THR A 1 126 ? -0.235 0.687 -13.283 1.00 97.94 126 THR A N 1
ATOM 942 C CA . THR A 1 126 ? 0.160 1.455 -12.099 1.00 97.94 126 THR A CA 1
ATOM 943 C C . THR A 1 126 ? -0.043 0.664 -10.819 1.00 97.94 126 THR A C 1
ATOM 945 O O . THR A 1 126 ? -1.003 -0.095 -10.692 1.00 97.94 126 THR A O 1
ATOM 948 N N . SER A 1 127 ? 0.854 0.883 -9.863 1.00 97.75 127 SER A N 1
ATOM 949 C CA . SER A 1 127 ? 0.708 0.497 -8.463 1.00 97.75 127 SER A CA 1
ATOM 950 C C . SER A 1 127 ? 0.797 1.778 -7.646 1.00 97.75 127 SER A C 1
ATOM 952 O O . SER A 1 127 ? 1.737 2.553 -7.817 1.00 97.75 127 SER A O 1
ATOM 954 N N . THR A 1 128 ? -0.215 2.054 -6.828 1.00 98.56 128 THR A N 1
ATOM 955 C CA . THR A 1 128 ? -0.296 3.275 -6.012 1.00 98.56 128 THR A CA 1
ATOM 956 C C . THR A 1 128 ? -0.584 2.909 -4.563 1.00 98.56 128 THR A C 1
ATOM 958 O O . THR A 1 128 ? -1.427 2.049 -4.313 1.00 98.56 128 THR A O 1
ATOM 961 N N . VAL A 1 129 ? 0.075 3.592 -3.628 1.00 98.62 129 VAL A N 1
ATOM 962 C CA . VAL A 1 129 ? -0.247 3.586 -2.194 1.00 98.62 129 VAL A CA 1
ATOM 963 C C . VAL A 1 129 ? -0.621 4.995 -1.753 1.00 98.62 129 VAL A C 1
ATOM 965 O O . VAL A 1 129 ? 0.026 5.962 -2.157 1.00 98.62 129 VAL A O 1
ATOM 968 N N . VAL A 1 130 ? -1.667 5.110 -0.939 1.00 98.69 130 VAL A N 1
ATOM 969 C CA . VAL A 1 130 ? -2.133 6.376 -0.360 1.00 98.69 130 VAL A CA 1
ATOM 970 C C . VAL A 1 130 ? -2.455 6.157 1.111 1.00 98.69 130 VAL A C 1
ATOM 972 O O . VAL A 1 130 ? -3.265 5.292 1.445 1.00 98.69 130 VAL A O 1
ATOM 975 N N . GLY A 1 131 ? -1.853 6.949 1.989 1.00 98.38 131 GLY A N 1
ATOM 976 C CA . GLY A 1 131 ? -2.213 6.988 3.396 1.00 98.38 131 GLY A CA 1
ATOM 977 C C . GLY A 1 131 ? -3.541 7.717 3.579 1.00 98.38 131 GLY A C 1
ATOM 978 O O . GLY A 1 131 ? -3.663 8.883 3.219 1.00 98.38 131 GLY A O 1
ATOM 979 N N . LEU A 1 132 ? -4.549 7.032 4.121 1.00 97.94 132 LEU A N 1
ATOM 980 C CA . LEU A 1 132 ? -5.877 7.603 4.378 1.00 97.94 132 LEU A CA 1
ATOM 981 C C . LEU A 1 132 ? -6.066 8.034 5.836 1.00 97.94 132 LEU A C 1
ATOM 983 O O . LEU A 1 132 ? -6.857 8.933 6.111 1.00 97.94 132 LEU A O 1
ATOM 987 N N . TYR A 1 133 ? -5.388 7.369 6.775 1.00 97.31 133 TYR A N 1
ATOM 988 C CA . TYR A 1 133 ? -5.477 7.667 8.205 1.00 97.31 133 TYR A CA 1
ATOM 989 C C . TYR A 1 133 ? -4.227 7.187 8.945 1.00 97.31 133 TYR A C 1
ATOM 991 O O . TYR A 1 133 ? -3.701 6.119 8.632 1.00 97.31 133 TYR A O 1
ATOM 999 N N . GLY A 1 134 ? -3.789 7.947 9.951 1.00 95.88 134 GLY A N 1
ATOM 1000 C CA . GLY A 1 134 ? -2.701 7.577 10.868 1.00 95.88 134 GLY A CA 1
ATOM 1001 C C . GLY A 1 134 ? -1.292 7.705 10.287 1.00 95.88 134 GLY A C 1
ATOM 1002 O O . GLY A 1 134 ? -0.326 7.782 11.039 1.00 95.88 134 GLY A O 1
ATOM 1003 N N . TRP A 1 135 ? -1.171 7.792 8.965 1.00 96.25 135 TRP A N 1
ATOM 1004 C CA . TRP A 1 135 ? 0.067 8.169 8.296 1.00 96.25 135 TRP A CA 1
ATOM 1005 C C . TRP A 1 135 ? 0.384 9.643 8.565 1.00 96.25 135 TRP A C 1
ATOM 1007 O O . TRP A 1 135 ? -0.515 10.483 8.564 1.00 96.25 135 TRP A O 1
ATOM 1017 N N . GLY A 1 136 ? 1.654 9.947 8.835 1.00 88.75 136 GLY A N 1
ATOM 1018 C CA . GLY A 1 136 ? 2.114 11.323 9.017 1.00 88.75 136 GLY A CA 1
ATOM 1019 C C . GLY A 1 136 ? 2.155 12.113 7.704 1.00 88.75 136 GLY A C 1
ATOM 1020 O O . GLY A 1 136 ? 1.830 11.605 6.637 1.00 88.75 136 GLY A O 1
ATOM 1021 N N . GLU A 1 137 ? 2.641 13.351 7.780 1.00 88.44 137 GLU A N 1
ATOM 1022 C CA . GLU A 1 137 ? 2.736 14.281 6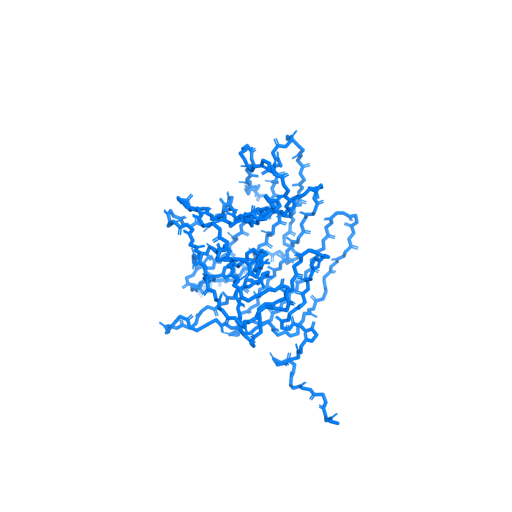.638 1.00 88.44 137 GLU A CA 1
ATOM 1023 C C . GLU A 1 137 ? 3.952 14.027 5.723 1.00 88.44 137 GLU A C 1
ATOM 1025 O O . GLU A 1 137 ? 4.264 14.842 4.856 1.00 88.44 137 GLU A O 1
ATOM 1030 N N . ALA A 1 138 ? 4.692 12.939 5.946 1.00 94.50 138 ALA A N 1
ATOM 1031 C CA . ALA A 1 138 ? 5.855 12.606 5.135 1.00 94.50 138 ALA A CA 1
ATOM 1032 C C . ALA A 1 138 ? 5.440 12.223 3.708 1.00 94.50 138 ALA A C 1
ATOM 1034 O O . ALA A 1 138 ? 4.380 11.631 3.478 1.00 94.50 138 ALA A O 1
ATOM 1035 N N . ASP A 1 139 ? 6.308 12.524 2.747 1.00 97.75 139 ASP A N 1
ATOM 1036 C CA . ASP A 1 139 ? 6.123 12.062 1.378 1.00 97.75 139 ASP A CA 1
ATOM 1037 C C . ASP A 1 139 ? 6.190 10.532 1.313 1.00 97.75 139 ASP A C 1
ATOM 1039 O O . ASP A 1 139 ? 7.014 9.892 1.975 1.00 97.75 139 ASP A O 1
ATOM 1043 N N . GLY A 1 140 ? 5.351 9.940 0.464 1.00 98.19 140 GLY A N 1
ATOM 1044 C CA . GLY A 1 140 ? 5.570 8.568 0.031 1.00 98.19 140 GLY A CA 1
ATOM 1045 C C . GLY A 1 140 ? 6.879 8.462 -0.752 1.00 98.19 140 GLY A C 1
ATOM 1046 O O . GLY A 1 140 ? 7.385 9.436 -1.317 1.00 98.19 140 GLY A O 1
ATOM 1047 N N . THR A 1 141 ? 7.443 7.260 -0.817 1.00 98.44 141 THR A N 1
ATOM 1048 C CA . THR A 1 141 ? 8.688 7.019 -1.557 1.00 98.44 141 THR A CA 1
ATOM 1049 C C . THR A 1 141 ? 8.562 5.806 -2.469 1.00 98.44 141 THR A C 1
ATOM 1051 O O . THR A 1 141 ? 7.561 5.090 -2.458 1.00 98.44 141 THR A O 1
ATOM 1054 N N . VAL A 1 142 ? 9.566 5.591 -3.316 1.00 98.50 142 VAL A N 1
ATOM 1055 C CA . VAL A 1 142 ? 9.636 4.435 -4.209 1.00 98.50 142 VAL A CA 1
ATOM 1056 C C . VAL A 1 142 ? 10.956 3.719 -3.976 1.00 98.50 142 VAL A C 1
ATOM 1058 O O . VAL A 1 142 ? 12.023 4.326 -4.043 1.00 98.50 142 VAL A O 1
ATOM 1061 N N . VAL A 1 143 ? 10.877 2.415 -3.725 1.00 97.88 143 VAL A N 1
ATOM 1062 C CA . VAL A 1 143 ? 12.040 1.533 -3.628 1.00 97.88 143 VAL A CA 1
ATOM 1063 C C . VAL A 1 143 ? 12.251 0.882 -4.986 1.00 97.88 143 VAL A C 1
ATOM 1065 O O . VAL A 1 143 ? 11.433 0.066 -5.407 1.00 97.88 143 VAL A O 1
ATOM 1068 N N . ALA A 1 144 ? 13.327 1.269 -5.667 1.00 97.56 144 ALA A N 1
ATOM 1069 C CA . ALA A 1 144 ? 13.753 0.665 -6.924 1.00 97.56 144 ALA A CA 1
ATOM 1070 C C . ALA A 1 144 ? 14.742 -0.480 -6.673 1.00 97.56 144 ALA A C 1
ATOM 1072 O O . ALA A 1 144 ? 15.537 -0.424 -5.731 1.00 97.56 144 ALA A O 1
ATOM 1073 N N . A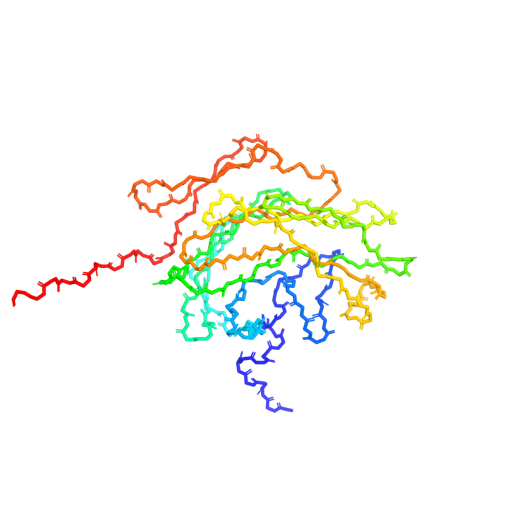LA A 1 145 ? 14.706 -1.491 -7.533 1.00 96.88 145 ALA A N 1
ATOM 1074 C CA . ALA A 1 145 ? 15.631 -2.611 -7.513 1.00 96.88 145 ALA A CA 1
ATOM 1075 C C . ALA A 1 145 ? 15.921 -3.121 -8.936 1.00 96.88 145 ALA A C 1
ATOM 1077 O O . ALA A 1 145 ? 15.225 -2.784 -9.898 1.00 96.88 145 ALA A O 1
ATOM 1078 N N . GLU A 1 146 ? 16.991 -3.905 -9.063 1.00 96.94 146 GLU A N 1
ATOM 1079 C CA . GLU A 1 146 ? 17.381 -4.598 -10.292 1.00 96.94 146 GLU A CA 1
ATOM 1080 C C . GLU A 1 146 ? 17.619 -6.076 -9.990 1.00 96.94 146 GLU A C 1
ATOM 1082 O O . GLU A 1 146 ? 18.176 -6.412 -8.946 1.00 96.94 146 GLU A O 1
ATOM 1087 N N . ASP A 1 147 ? 17.231 -6.944 -10.923 1.00 96.31 147 ASP A N 1
ATOM 1088 C CA . ASP A 1 147 ? 17.451 -8.394 -10.885 1.00 96.31 147 ASP A CA 1
ATOM 1089 C C . ASP A 1 147 ? 16.854 -9.094 -9.644 1.00 96.31 147 ASP A C 1
ATOM 1091 O O . ASP A 1 147 ? 17.291 -10.173 -9.241 1.00 96.31 147 ASP A O 1
ATOM 1095 N N . THR A 1 148 ? 15.821 -8.496 -9.046 1.00 94.25 148 THR A N 1
ATOM 1096 C CA . THR A 1 148 ? 15.124 -9.004 -7.852 1.00 94.25 148 THR A CA 1
ATOM 1097 C C . THR A 1 148 ? 13.699 -9.481 -8.137 1.00 94.25 148 THR A C 1
ATOM 1099 O O . THR A 1 148 ? 13.111 -10.182 -7.310 1.00 94.25 148 THR A O 1
ATOM 1102 N N . ASN A 1 149 ? 13.139 -9.167 -9.309 1.00 94.00 149 ASN A N 1
ATOM 1103 C CA . ASN A 1 149 ? 11.762 -9.489 -9.672 1.00 94.00 149 ASN A CA 1
ATOM 1104 C C . ASN A 1 149 ? 11.698 -10.447 -10.871 1.00 94.00 149 ASN A C 1
ATOM 1106 O O . ASN A 1 149 ? 12.328 -10.229 -11.901 1.00 94.00 149 ASN A O 1
ATOM 1110 N N . ALA A 1 150 ? 10.891 -11.504 -10.775 1.00 93.00 150 ALA A N 1
ATOM 1111 C CA . ALA A 1 150 ? 10.773 -12.495 -11.849 1.00 93.00 150 ALA A CA 1
ATOM 1112 C C . ALA A 1 150 ? 10.041 -11.975 -13.103 1.00 93.00 150 ALA A C 1
ATOM 1114 O O . ALA A 1 150 ? 10.100 -12.616 -14.151 1.00 93.00 150 ALA A O 1
ATOM 1115 N N . CYS A 1 151 ? 9.324 -10.852 -13.002 1.00 93.12 151 CYS A N 1
ATOM 1116 C CA . CYS A 1 151 ? 8.573 -10.265 -14.112 1.00 93.12 151 CYS A CA 1
ATOM 1117 C C . CYS A 1 151 ? 9.382 -9.269 -14.955 1.00 93.12 151 CYS A C 1
ATOM 1119 O O . CYS A 1 151 ? 8.849 -8.771 -15.945 1.00 93.12 151 CYS A O 1
ATOM 1121 N N . GLY A 1 152 ? 10.622 -8.964 -14.575 1.00 95.00 152 GLY A N 1
ATOM 1122 C CA . GLY A 1 152 ? 11.502 -8.121 -15.373 1.00 95.00 152 GLY A CA 1
ATOM 1123 C C . GLY A 1 152 ? 12.740 -7.669 -14.610 1.00 95.00 152 GLY A C 1
ATOM 1124 O O . GLY A 1 152 ? 12.760 -7.672 -13.380 1.00 95.00 152 GLY A O 1
ATOM 1125 N N . ARG A 1 153 ? 13.765 -7.260 -15.358 1.00 96.31 153 ARG A N 1
ATOM 1126 C CA . ARG A 1 153 ? 15.053 -6.816 -14.815 1.00 96.31 153 ARG A CA 1
ATOM 1127 C C . ARG A 1 153 ? 14.932 -5.645 -13.846 1.00 96.31 153 ARG A C 1
ATOM 1129 O O . ARG A 1 153 ? 15.585 -5.662 -12.809 1.00 96.31 153 ARG A O 1
ATOM 1136 N N . TYR A 1 154 ? 14.172 -4.613 -14.195 1.00 97.75 154 TYR A N 1
ATOM 1137 C CA . TYR A 1 154 ? 14.027 -3.425 -13.362 1.00 97.75 154 TYR A CA 1
ATOM 1138 C C . TYR A 1 154 ? 12.710 -3.489 -12.620 1.00 97.75 154 TYR A C 1
ATOM 1140 O O . TYR A 1 154 ? 11.680 -3.769 -13.232 1.00 97.75 154 TYR A O 1
ATOM 1148 N N . SER A 1 155 ? 12.711 -3.155 -11.336 1.00 97.38 155 SER A N 1
ATOM 1149 C CA . SER A 1 155 ? 11.484 -3.101 -10.557 1.00 97.38 155 SER A CA 1
ATOM 1150 C C . SER A 1 155 ? 11.416 -1.900 -9.629 1.00 97.38 155 SER A C 1
ATOM 1152 O O . SER A 1 155 ? 12.418 -1.267 -9.289 1.00 97.38 155 SER A O 1
ATOM 1154 N N . ALA A 1 156 ? 10.191 -1.541 -9.257 1.00 97.94 156 ALA A N 1
ATOM 1155 C CA . ALA A 1 156 ? 9.921 -0.452 -8.340 1.00 97.94 156 ALA A CA 1
ATOM 1156 C C . ALA A 1 156 ? 8.673 -0.743 -7.504 1.00 97.94 156 ALA A C 1
ATOM 1158 O O . ALA A 1 156 ? 7.656 -1.210 -8.023 1.00 97.94 156 ALA A O 1
ATOM 1159 N N . THR A 1 157 ? 8.739 -0.426 -6.212 1.00 98.12 157 THR A N 1
ATOM 1160 C CA . THR A 1 157 ? 7.631 -0.584 -5.263 1.00 98.12 157 THR A CA 1
ATOM 1161 C C . THR A 1 157 ? 7.334 0.750 -4.580 1.00 98.12 157 THR A C 1
ATOM 1163 O O . THR A 1 157 ? 8.243 1.324 -3.978 1.00 98.12 157 THR A O 1
ATOM 1166 N N . PRO A 1 158 ? 6.091 1.254 -4.633 1.00 98.50 158 PRO A N 1
ATOM 1167 C CA . PRO A 1 158 ? 5.701 2.451 -3.904 1.00 98.50 158 PRO A CA 1
ATOM 1168 C C . PRO A 1 158 ? 5.502 2.107 -2.424 1.00 98.50 158 PRO A C 1
ATOM 1170 O O . PRO A 1 158 ? 4.935 1.057 -2.101 1.00 98.50 158 PRO A O 1
ATOM 1173 N N . VAL A 1 159 ? 5.977 2.970 -1.528 1.00 98.50 159 VAL A N 1
ATOM 1174 C CA . VAL A 1 159 ? 5.972 2.724 -0.083 1.00 98.50 159 VAL A CA 1
ATOM 1175 C C . VAL A 1 159 ? 5.540 3.949 0.720 1.00 98.50 159 VAL A C 1
ATOM 1177 O O . VAL A 1 159 ? 5.757 5.094 0.316 1.00 98.50 159 VAL A O 1
ATOM 1180 N N . LEU A 1 160 ? 4.966 3.681 1.890 1.00 98.56 160 LEU A N 1
ATOM 1181 C CA . LEU A 1 160 ? 4.718 4.649 2.954 1.00 98.56 160 LEU A CA 1
ATOM 1182 C C . LEU A 1 160 ? 5.567 4.288 4.169 1.00 98.56 160 LEU A C 1
ATOM 1184 O O . LEU A 1 160 ? 5.744 3.110 4.482 1.00 98.56 160 LEU A O 1
ATOM 1188 N N . GLU A 1 161 ? 6.060 5.302 4.870 1.00 97.88 161 GLU A N 1
ATOM 1189 C CA . GLU A 1 161 ? 6.707 5.154 6.172 1.00 97.88 161 GLU A CA 1
ATOM 1190 C C . GLU A 1 161 ? 5.983 6.001 7.211 1.00 97.88 161 GLU A C 1
ATOM 1192 O O . GLU A 1 161 ? 5.427 7.056 6.909 1.00 97.88 161 GLU A O 1
ATOM 1197 N N . GLY A 1 162 ? 5.972 5.519 8.446 1.00 96.75 162 GLY A N 1
ATOM 1198 C CA . GLY A 1 162 ? 5.274 6.171 9.541 1.00 96.75 162 GLY A CA 1
ATOM 1199 C C . GLY A 1 162 ? 5.585 5.502 10.866 1.00 96.75 162 GLY A C 1
ATOM 1200 O O . GLY A 1 162 ? 6.588 4.797 11.003 1.00 96.75 162 GLY A O 1
ATOM 1201 N N . THR A 1 163 ? 4.707 5.705 11.839 1.00 96.81 163 THR A N 1
ATOM 1202 C CA . THR A 1 163 ? 4.769 5.019 13.128 1.00 96.81 163 THR A CA 1
ATOM 1203 C C . THR A 1 163 ? 3.521 4.164 13.339 1.00 96.81 163 THR A C 1
ATOM 1205 O O . THR A 1 163 ? 2.590 4.214 12.539 1.00 96.81 163 THR A O 1
ATOM 1208 N N . GLY A 1 164 ? 3.542 3.291 14.344 1.00 93.62 164 GLY A N 1
ATOM 1209 C CA . GLY A 1 164 ? 2.465 2.348 14.630 1.00 93.62 164 GLY A CA 1
ATOM 1210 C C . GLY A 1 164 ? 1.147 2.997 15.074 1.00 93.62 164 GLY A C 1
ATOM 1211 O O . GLY A 1 164 ? 0.879 4.172 14.853 1.00 93.62 164 GLY A O 1
ATOM 1212 N N . GLY A 1 165 ? 0.291 2.200 15.709 1.00 94.62 165 GLY A N 1
ATOM 1213 C CA . GLY A 1 165 ? -1.069 2.591 16.072 1.00 94.62 165 GLY A CA 1
ATOM 1214 C C . GLY A 1 165 ? -2.101 2.071 15.076 1.00 94.62 165 GLY A C 1
ATOM 1215 O O . GLY A 1 165 ? -2.076 0.893 14.706 1.00 94.62 165 GLY A O 1
ATOM 1216 N N . LEU A 1 166 ? -3.047 2.924 14.673 1.00 95.88 166 LEU A N 1
ATOM 1217 C CA . LEU A 1 166 ? -4.053 2.614 13.653 1.00 95.88 166 LEU A CA 1
ATOM 1218 C C . LEU A 1 166 ? -3.674 3.284 12.333 1.00 95.88 166 LEU A C 1
ATOM 1220 O O . LEU A 1 166 ? -3.697 4.508 12.244 1.00 95.88 166 LEU A O 1
ATOM 1224 N N . LEU A 1 167 ? -3.413 2.478 11.308 1.00 97.75 167 LEU A N 1
ATOM 1225 C CA . LEU A 1 167 ? -3.041 2.948 9.976 1.00 97.75 167 LEU A CA 1
ATOM 1226 C C . LEU A 1 167 ? -4.067 2.465 8.962 1.00 97.75 167 LEU A C 1
ATOM 1228 O O . LEU A 1 167 ? -4.473 1.302 8.998 1.00 97.75 167 LEU A O 1
ATOM 1232 N N . VAL A 1 168 ? -4.489 3.351 8.064 1.00 98.25 168 VAL A N 1
ATOM 1233 C CA . VAL A 1 168 ? -5.374 2.995 6.952 1.00 98.25 168 VAL A CA 1
ATOM 1234 C C . VAL A 1 168 ? -4.715 3.405 5.652 1.00 98.25 168 VAL A C 1
ATOM 1236 O O . VAL A 1 168 ? -4.409 4.580 5.454 1.00 98.25 168 VAL A O 1
ATOM 1239 N N . THR A 1 169 ? -4.533 2.437 4.766 1.00 98.62 169 THR A N 1
ATOM 1240 C CA . THR A 1 169 ? -3.865 2.611 3.476 1.00 98.62 169 THR A CA 1
ATOM 1241 C C . THR A 1 169 ? -4.803 2.193 2.362 1.00 98.62 169 THR A C 1
ATOM 1243 O O . THR A 1 169 ? -5.431 1.141 2.442 1.00 98.62 169 THR A O 1
ATOM 1246 N N . LEU A 1 170 ? -4.891 2.993 1.305 1.00 98.56 170 LEU A N 1
ATOM 1247 C CA . LEU A 1 170 ? -5.459 2.565 0.034 1.00 98.56 170 LEU A CA 1
ATOM 1248 C C . LEU A 1 170 ? -4.331 2.078 -0.869 1.00 98.56 170 LEU A C 1
ATOM 1250 O O . LEU A 1 170 ? -3.380 2.814 -1.130 1.00 98.56 170 LEU A O 1
ATOM 1254 N N . VAL A 1 171 ? -4.477 0.875 -1.404 1.00 98.00 171 VAL A N 1
ATOM 1255 C CA . VAL A 1 171 ? -3.626 0.332 -2.456 1.00 98.00 171 VAL A CA 1
ATOM 1256 C C . VAL A 1 171 ? -4.456 0.154 -3.718 1.00 98.00 171 VAL A C 1
ATOM 1258 O O . VAL A 1 171 ? -5.574 -0.354 -3.678 1.00 98.00 171 VAL A O 1
ATOM 1261 N N . ALA A 1 172 ? -3.912 0.589 -4.850 1.00 97.50 172 ALA A N 1
ATOM 1262 C CA . ALA A 1 172 ? -4.537 0.458 -6.159 1.00 97.50 172 ALA A CA 1
ATOM 1263 C C . ALA A 1 172 ? -3.578 -0.222 -7.136 1.00 97.50 172 ALA A C 1
ATOM 1265 O O . ALA A 1 172 ? -2.407 0.155 -7.208 1.00 97.50 172 ALA A O 1
ATOM 1266 N N . LEU A 1 173 ? -4.085 -1.190 -7.903 1.00 96.50 173 LEU A N 1
ATOM 1267 C CA . LEU A 1 173 ? -3.346 -1.863 -8.971 1.00 96.50 173 LEU A CA 1
ATOM 1268 C C . LEU A 1 173 ? -4.192 -1.892 -10.244 1.00 96.50 173 LEU A C 1
ATOM 1270 O O . LEU A 1 173 ? -5.288 -2.448 -10.258 1.00 96.50 173 LEU A O 1
ATOM 1274 N N . GLY A 1 174 ? -3.675 -1.308 -11.320 1.00 96.06 174 GLY A N 1
ATOM 1275 C CA . GLY A 1 174 ? -4.354 -1.278 -12.614 1.00 96.06 174 GLY A CA 1
ATOM 1276 C C . GLY A 1 174 ? -3.932 -0.094 -13.474 1.00 96.06 174 GLY A C 1
ATOM 1277 O O . GLY A 1 174 ? -3.118 0.735 -13.066 1.00 96.06 174 GLY A O 1
ATOM 1278 N N . THR A 1 175 ? -4.481 -0.017 -14.679 1.00 95.19 175 THR A N 1
ATOM 1279 C CA . THR A 1 175 ? -4.298 1.122 -15.589 1.00 95.19 175 THR A CA 1
ATOM 1280 C C . THR A 1 175 ? -5.350 2.187 -15.284 1.00 95.19 175 THR A C 1
ATOM 1282 O O . THR A 1 175 ? -6.519 1.853 -15.105 1.00 95.19 175 THR A O 1
ATOM 1285 N N . ASP A 1 176 ? -4.932 3.452 -15.195 1.00 91.31 176 ASP A N 1
ATOM 1286 C CA . ASP A 1 176 ? -5.804 4.616 -14.960 1.00 91.31 176 ASP A CA 1
ATOM 1287 C C . ASP A 1 176 ? -6.745 4.493 -13.744 1.00 91.31 176 ASP A C 1
ATOM 1289 O O . ASP A 1 176 ? -7.858 5.021 -13.736 1.00 91.31 176 ASP A O 1
ATOM 1293 N N . VAL A 1 177 ? -6.301 3.807 -12.683 1.00 95.81 177 VAL A N 1
ATOM 1294 C CA . VAL A 1 177 ? -7.095 3.641 -11.458 1.00 95.81 177 VAL A CA 1
ATOM 1295 C C . VAL A 1 177 ? -7.100 4.952 -10.660 1.00 95.81 177 VAL A C 1
ATOM 1297 O O . VAL A 1 177 ? -6.040 5.384 -10.187 1.00 95.81 177 VAL A O 1
ATOM 1300 N N . PRO A 1 178 ? -8.261 5.608 -10.463 1.00 95.75 178 PRO A N 1
ATOM 1301 C CA . PRO A 1 178 ? -8.308 6.834 -9.685 1.00 95.75 178 PRO A CA 1
ATOM 1302 C C . PRO A 1 178 ? -8.131 6.514 -8.201 1.00 95.75 178 PRO A C 1
ATOM 1304 O O . PRO A 1 178 ? -8.615 5.498 -7.714 1.00 95.75 178 PRO A O 1
ATOM 1307 N N . VAL A 1 179 ? -7.452 7.400 -7.476 1.00 96.19 179 VAL A N 1
ATOM 1308 C CA . VAL A 1 179 ? -7.295 7.313 -6.009 1.00 96.19 179 VAL A CA 1
ATOM 1309 C C . VAL A 1 179 ? -7.841 8.548 -5.291 1.00 96.19 179 VAL A C 1
ATOM 1311 O O . VAL A 1 179 ? -8.107 8.516 -4.094 1.00 96.19 179 VAL A O 1
ATOM 1314 N N . THR A 1 180 ? -8.061 9.637 -6.028 1.00 96.44 180 THR A N 1
ATOM 1315 C CA . THR A 1 180 ? -8.655 10.867 -5.505 1.00 96.44 180 THR A CA 1
ATOM 1316 C C . THR A 1 180 ? -10.086 10.625 -5.032 1.00 96.44 180 THR A C 1
ATOM 1318 O O . THR A 1 180 ? -10.865 9.949 -5.698 1.00 96.44 180 THR A O 1
ATOM 1321 N N . GLY A 1 181 ? -10.443 11.226 -3.897 1.00 94.94 181 GLY A N 1
ATOM 1322 C CA . GLY A 1 181 ? -11.773 11.096 -3.301 1.00 94.94 181 GLY A CA 1
ATOM 1323 C C . GLY A 1 181 ? -11.928 9.901 -2.363 1.00 94.94 181 GLY A C 1
ATOM 1324 O O . GLY A 1 181 ? -12.991 9.780 -1.754 1.00 94.94 181 GLY A O 1
ATOM 1325 N N . ALA A 1 182 ? -10.893 9.066 -2.218 1.00 98.00 182 ALA A N 1
ATOM 1326 C CA . ALA A 1 182 ? -10.819 8.112 -1.124 1.00 98.00 182 ALA A CA 1
ATOM 1327 C C . ALA A 1 182 ? -10.574 8.824 0.211 1.00 98.00 182 ALA A C 1
ATOM 1329 O O . ALA A 1 182 ? -9.795 9.775 0.279 1.00 98.00 182 ALA A O 1
ATOM 1330 N N . ASP A 1 183 ? -11.232 8.350 1.263 1.00 97.88 183 ASP A N 1
ATOM 1331 C CA . ASP A 1 183 ? -11.038 8.821 2.630 1.00 97.88 183 ASP A CA 1
ATOM 1332 C C . ASP A 1 183 ? -11.268 7.682 3.632 1.00 97.88 183 ASP A C 1
ATOM 1334 O O . ASP A 1 183 ? -11.862 6.648 3.309 1.00 97.88 183 ASP A O 1
ATOM 1338 N N . ALA A 1 184 ? -10.749 7.854 4.846 1.00 97.69 184 ALA A N 1
ATOM 1339 C CA . ALA A 1 184 ? -11.022 6.964 5.960 1.00 97.69 184 ALA A CA 1
ATOM 1340 C C . ALA A 1 184 ? -11.298 7.778 7.223 1.00 97.69 184 ALA A C 1
ATOM 1342 O O . ALA A 1 184 ? -10.616 8.761 7.512 1.00 97.69 184 ALA A O 1
ATOM 1343 N N . THR A 1 185 ? -12.296 7.360 7.997 1.00 96.88 185 THR A N 1
ATOM 1344 C CA . THR A 1 185 ? -12.646 8.010 9.264 1.00 96.88 185 THR A CA 1
ATOM 1345 C C . THR A 1 185 ? -12.822 6.981 10.368 1.00 96.88 185 THR A C 1
ATOM 1347 O O . THR A 1 185 ? -13.406 5.918 10.163 1.00 96.88 185 THR A O 1
ATOM 1350 N N . LEU A 1 186 ? -12.312 7.293 11.559 1.00 95.06 186 LEU A N 1
ATOM 1351 C CA . LEU A 1 186 ? -12.510 6.466 12.742 1.00 95.06 186 LEU A CA 1
ATOM 1352 C C . LEU A 1 186 ? -13.808 6.874 13.443 1.00 95.06 186 LEU A C 1
ATOM 1354 O O . LEU A 1 186 ? -13.971 8.013 13.880 1.00 95.06 186 LEU A O 1
ATOM 1358 N N . THR A 1 187 ? -14.732 5.931 13.578 1.00 92.50 187 THR A N 1
ATOM 1359 C CA . THR A 1 187 ? -15.965 6.136 14.346 1.00 92.50 187 THR A CA 1
ATOM 1360 C C . THR A 1 187 ? -15.690 6.081 15.853 1.00 92.50 187 THR A C 1
ATOM 1362 O O . THR A 1 187 ? -14.756 5.399 16.286 1.00 92.50 187 THR A O 1
ATOM 1365 N N . PRO A 1 188 ? -16.553 6.682 16.698 1.00 86.44 188 PRO A N 1
ATOM 1366 C CA . PRO A 1 188 ? -16.444 6.557 18.157 1.00 86.44 188 PRO A CA 1
ATOM 1367 C C . PRO A 1 188 ? -16.473 5.106 18.667 1.00 86.44 188 PRO A C 1
ATOM 1369 O O . PRO A 1 188 ? -15.970 4.817 19.747 1.00 86.44 188 PRO A O 1
ATOM 1372 N N . GLY A 1 189 ? -17.056 4.183 17.891 1.00 82.56 189 GLY A N 1
ATOM 1373 C CA . GLY A 1 189 ? -17.099 2.751 18.196 1.00 82.56 189 GLY A CA 1
ATOM 1374 C C . GLY A 1 189 ? -15.825 1.980 17.831 1.00 82.56 189 GLY A C 1
ATOM 1375 O O . GLY A 1 189 ? -15.803 0.761 17.986 1.00 82.56 189 GLY A O 1
ATOM 1376 N N . GLY A 1 190 ? -14.786 2.651 17.321 1.00 85.56 190 GLY A N 1
ATOM 1377 C CA . GLY A 1 190 ? -13.520 2.023 16.931 1.00 85.56 190 GLY A CA 1
ATOM 1378 C C . GLY A 1 190 ? -13.559 1.298 15.582 1.00 85.56 190 GLY A C 1
ATOM 1379 O O . GLY A 1 190 ? -12.661 0.515 15.284 1.00 85.56 190 GLY A O 1
ATOM 1380 N N . THR A 1 191 ? -14.599 1.530 14.778 1.00 92.31 191 THR A N 1
ATOM 1381 C CA . THR A 1 191 ? -14.710 1.023 13.399 1.00 92.31 191 THR A CA 1
ATOM 1382 C C . THR A 1 191 ? -14.200 2.079 12.427 1.00 92.31 191 THR A C 1
ATOM 1384 O O . THR A 1 191 ? -14.515 3.258 12.600 1.00 92.31 191 THR A O 1
ATOM 1387 N N . VAL A 1 192 ? -13.435 1.668 11.419 1.00 96.38 192 VAL A N 1
ATOM 1388 C CA . VAL A 1 192 ? -12.991 2.530 10.322 1.00 96.38 192 VAL A CA 1
ATOM 1389 C C . VAL A 1 192 ? -14.045 2.508 9.221 1.00 96.38 192 VAL A C 1
ATOM 1391 O O . VAL A 1 192 ? -14.362 1.447 8.691 1.00 96.38 192 VAL A O 1
ATOM 1394 N N . GLU A 1 193 ? -14.567 3.672 8.863 1.00 97.56 193 GLU A N 1
ATOM 1395 C CA . GLU A 1 193 ? -15.390 3.864 7.671 1.00 97.56 193 GLU A CA 1
ATOM 1396 C C . GLU A 1 193 ? -14.487 4.287 6.520 1.00 97.56 193 GLU A C 1
ATOM 1398 O O . GLU A 1 193 ? -13.811 5.312 6.611 1.00 97.56 193 GLU A O 1
ATOM 1403 N N . ILE A 1 194 ? -14.475 3.496 5.451 1.00 98.25 194 ILE A N 1
ATOM 1404 C CA . ILE A 1 194 ? -13.650 3.712 4.266 1.00 98.25 194 ILE A CA 1
ATOM 1405 C C . ILE A 1 194 ? -14.563 4.160 3.137 1.00 98.25 194 ILE A C 1
ATOM 14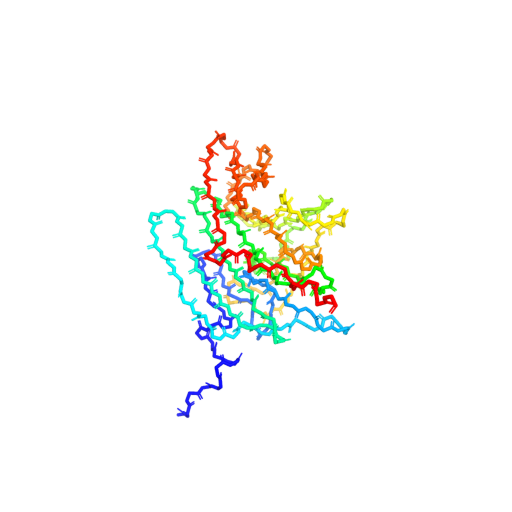07 O O . ILE A 1 194 ? -15.511 3.452 2.787 1.00 98.25 194 ILE A O 1
ATOM 1411 N N . ARG A 1 195 ? -14.257 5.301 2.527 1.00 98.38 195 ARG A N 1
ATOM 1412 C CA . ARG A 1 195 ? -14.855 5.723 1.266 1.00 98.38 195 ARG A CA 1
ATOM 1413 C C . ARG A 1 195 ? -13.883 5.438 0.132 1.00 98.38 195 ARG A C 1
ATOM 1415 O O . ARG A 1 195 ? -12.749 5.904 0.144 1.00 98.38 195 ARG A O 1
ATOM 1422 N N . PHE A 1 196 ? -14.347 4.706 -0.871 1.00 98.50 196 PHE A N 1
ATOM 1423 C CA . PHE A 1 196 ? -13.602 4.464 -2.102 1.00 98.50 196 PHE A CA 1
ATOM 1424 C C . PHE A 1 196 ? -13.788 5.618 -3.101 1.00 98.50 196 PHE A C 1
ATOM 1426 O O . PHE A 1 196 ? -14.760 6.374 -2.992 1.00 98.50 196 PHE A O 1
ATOM 1433 N N . PRO A 1 197 ? -12.901 5.752 -4.107 1.00 98.12 197 PRO A N 1
ATOM 1434 C CA . PRO A 1 197 ? -12.975 6.826 -5.105 1.00 98.12 197 PRO A CA 1
ATOM 1435 C C . PRO A 1 197 ? -14.306 6.914 -5.865 1.00 98.12 197 PRO A C 1
ATOM 1437 O O . PRO A 1 197 ? -14.718 8.002 -6.259 1.00 98.12 197 PRO A O 1
ATOM 1440 N N . ASP A 1 198 ? -15.016 5.796 -6.033 1.00 97.56 198 ASP A N 1
ATOM 1441 C CA . ASP A 1 198 ? -16.340 5.757 -6.671 1.00 97.56 198 ASP A CA 1
ATOM 1442 C C . ASP A 1 198 ? -17.499 6.192 -5.748 1.00 97.56 198 ASP A C 1
ATOM 1444 O O . ASP A 1 198 ? -18.658 6.219 -6.161 1.00 97.56 198 ASP A O 1
ATOM 1448 N N . GLY A 1 199 ? -17.199 6.548 -4.497 1.00 97.56 199 GLY A N 1
ATOM 1449 C CA . GLY A 1 199 ? -18.168 6.953 -3.483 1.00 97.56 199 GLY A CA 1
ATOM 1450 C C . GLY A 1 199 ? -18.741 5.809 -2.645 1.00 97.56 199 GLY A C 1
ATOM 1451 O O . GLY A 1 199 ? -19.442 6.094 -1.671 1.00 97.56 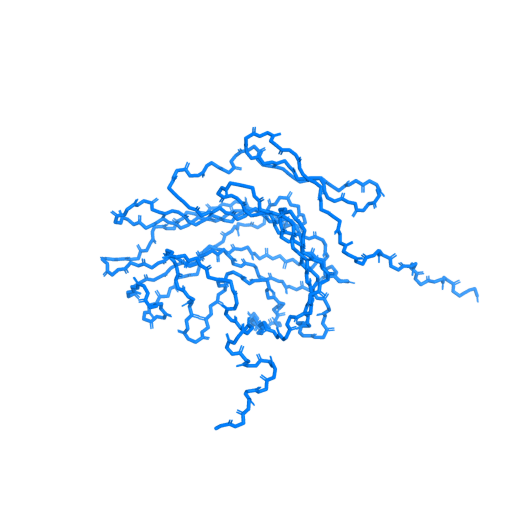199 GLY A O 1
ATOM 1452 N N . THR A 1 200 ? -18.431 4.547 -2.961 1.00 98.00 200 THR A N 1
ATOM 1453 C CA . THR A 1 200 ? -18.815 3.387 -2.144 1.00 98.00 200 THR A CA 1
ATOM 1454 C C . THR A 1 200 ? -18.218 3.510 -0.747 1.00 98.00 200 THR A C 1
ATOM 1456 O O . THR A 1 200 ? -17.063 3.907 -0.594 1.00 98.00 200 THR A O 1
ATOM 1459 N N . ARG A 1 201 ? -18.992 3.149 0.282 1.00 97.50 201 ARG A N 1
ATOM 1460 C CA . ARG A 1 201 ? -18.540 3.135 1.677 1.00 97.50 201 ARG A CA 1
ATOM 1461 C C . ARG A 1 201 ? -18.599 1.732 2.251 1.00 97.50 201 ARG A C 1
ATOM 1463 O O . ARG A 1 201 ? -19.621 1.067 2.096 1.00 97.50 201 ARG A O 1
ATOM 1470 N N . LEU A 1 202 ? -17.521 1.301 2.897 1.00 96.44 202 LEU A N 1
ATOM 1471 C CA . LEU A 1 202 ? -17.428 0.018 3.591 1.00 96.44 202 LEU A CA 1
ATOM 1472 C C . LEU A 1 202 ? -16.768 0.218 4.956 1.00 96.44 202 LEU A C 1
ATOM 1474 O O . LEU A 1 202 ? -15.854 1.028 5.099 1.00 96.44 202 LEU A O 1
ATOM 1478 N N . SER A 1 203 ? -17.207 -0.561 5.936 1.00 93.50 203 SER A N 1
ATOM 1479 C CA . SER A 1 203 ? -16.685 -0.510 7.298 1.00 93.50 203 SER A CA 1
ATOM 1480 C C . SER A 1 203 ? -15.675 -1.632 7.537 1.00 93.50 203 SER A C 1
ATOM 1482 O O . SER A 1 203 ? -15.896 -2.776 7.136 1.00 93.50 203 SER A O 1
ATOM 1484 N N . ALA A 1 204 ? -14.599 -1.327 8.255 1.00 89.31 204 ALA A N 1
ATOM 1485 C CA . ALA A 1 204 ? -13.623 -2.292 8.741 1.00 89.31 204 ALA A CA 1
ATOM 1486 C C . ALA A 1 204 ? -13.331 -2.035 10.221 1.00 89.31 204 ALA A C 1
ATOM 1488 O O . ALA A 1 204 ? -12.839 -0.975 10.604 1.00 89.31 204 ALA A O 1
ATOM 1489 N N . GLY A 1 205 ? -13.639 -3.009 11.073 1.00 77.25 205 GLY A N 1
ATOM 1490 C CA . GLY A 1 205 ? -13.233 -2.991 12.477 1.00 77.25 205 GLY A CA 1
ATOM 1491 C C . GLY A 1 205 ? -12.020 -3.897 12.692 1.00 77.25 205 GLY A C 1
ATOM 1492 O O . GLY A 1 205 ? -11.975 -4.975 12.094 1.00 77.25 205 GLY A O 1
ATOM 1493 N N . PRO A 1 206 ? -11.057 -3.533 13.557 1.00 65.81 206 PRO A N 1
ATOM 1494 C CA . PRO A 1 206 ? -10.072 -4.500 14.022 1.00 65.81 206 PRO A CA 1
ATOM 1495 C C . PRO A 1 206 ? -10.797 -5.651 14.731 1.00 65.81 206 PRO A C 1
ATOM 1497 O O . PRO A 1 206 ? -11.742 -5.434 15.493 1.00 65.81 206 PRO A O 1
ATOM 1500 N N . ALA A 1 207 ? -10.358 -6.888 14.492 1.00 60.62 207 ALA A N 1
ATOM 1501 C CA . ALA A 1 207 ? -10.960 -8.057 15.135 1.00 60.62 207 ALA A CA 1
ATOM 1502 C C . ALA A 1 207 ? -10.774 -8.021 16.665 1.00 60.62 207 ALA A C 1
ATOM 1504 O O . ALA A 1 207 ? -11.622 -8.519 17.407 1.00 60.62 207 ALA A O 1
ATOM 1505 N N . SER A 1 208 ? -9.694 -7.393 17.145 1.00 58.88 208 SER A N 1
ATOM 1506 C CA . SER A 1 208 ? -9.475 -7.150 18.568 1.00 58.88 208 SER A CA 1
ATOM 1507 C C . SER A 1 208 ? -10.020 -5.788 18.996 1.00 58.88 208 SER A C 1
ATOM 1509 O O . SER A 1 208 ? -9.529 -4.743 18.560 1.00 58.88 208 SER A O 1
ATOM 1511 N N . ARG A 1 209 ? -10.970 -5.783 19.941 1.00 50.19 209 ARG A N 1
ATOM 1512 C CA . ARG A 1 209 ? -11.341 -4.567 20.688 1.00 50.19 209 ARG A CA 1
ATOM 1513 C C . ARG A 1 209 ? -10.119 -4.021 21.446 1.00 50.19 209 ARG A C 1
ATOM 1515 O O . ARG A 1 209 ? -9.256 -4.807 21.847 1.00 50.19 209 ARG A O 1
ATOM 1522 N N . PRO A 1 210 ? -10.005 -2.701 21.675 1.00 45.94 210 PRO A N 1
ATOM 1523 C CA . PRO A 1 210 ? -9.084 -2.209 22.689 1.00 45.94 210 PRO A CA 1
ATOM 1524 C C . PRO A 1 210 ? -9.428 -2.891 24.018 1.00 45.94 210 PRO A C 1
ATOM 1526 O O . PRO A 1 210 ? -10.578 -2.864 24.456 1.00 45.94 210 PRO A O 1
ATOM 1529 N N . GLY A 1 211 ? -8.447 -3.568 24.620 1.00 40.91 211 GLY A N 1
ATOM 1530 C CA . GLY A 1 211 ? -8.578 -4.008 26.005 1.00 40.91 211 GLY A CA 1
ATOM 1531 C C . GLY A 1 211 ? -8.785 -2.783 26.903 1.00 40.91 211 GLY A C 1
ATOM 1532 O O . GLY A 1 211 ? -8.367 -1.685 26.521 1.00 40.91 211 GLY A O 1
ATOM 1533 N N . PRO A 1 212 ? -9.436 -2.931 28.068 1.00 35.09 212 PRO A N 1
ATOM 1534 C CA . PRO A 1 212 ? -9.504 -1.836 29.025 1.00 35.09 212 PRO A CA 1
ATOM 1535 C C . PRO A 1 212 ? -8.075 -1.368 29.326 1.00 35.09 212 PRO A C 1
ATOM 1537 O O . PRO A 1 212 ? -7.189 -2.196 29.557 1.00 35.09 212 PRO A O 1
ATOM 1540 N N . GLY A 1 213 ? -7.848 -0.051 29.272 1.00 36.06 213 GLY A N 1
ATOM 1541 C CA . GLY A 1 213 ? -6.581 0.546 29.694 1.00 36.06 213 GLY A CA 1
ATOM 1542 C C . GLY A 1 213 ? -6.212 0.075 31.106 1.00 36.06 213 GLY A C 1
ATOM 1543 O O . GLY A 1 213 ? -7.099 -0.349 31.856 1.00 36.06 213 GLY A O 1
ATOM 1544 N N . PRO A 1 214 ? -4.919 0.089 31.474 1.00 36.81 214 PRO A N 1
ATOM 1545 C CA . PRO A 1 214 ? -4.498 -0.361 32.792 1.00 36.81 214 PRO A CA 1
ATOM 1546 C C . PRO A 1 214 ? -5.299 0.401 33.848 1.00 36.81 214 PRO A C 1
ATOM 1548 O O . PRO A 1 214 ? -5.261 1.628 33.895 1.00 36.81 214 PRO A O 1
ATOM 1551 N N . ALA A 1 215 ? -6.060 -0.335 34.661 1.00 38.75 215 ALA A N 1
ATOM 1552 C CA . ALA A 1 215 ? -6.739 0.240 35.807 1.00 38.75 215 ALA A CA 1
ATOM 1553 C C . ALA A 1 215 ? -5.678 0.919 36.676 1.00 38.75 215 ALA A C 1
ATOM 1555 O O . ALA A 1 215 ? -4.717 0.263 37.097 1.00 38.75 215 ALA A O 1
ATOM 1556 N N . GLU A 1 216 ? -5.836 2.223 36.904 1.00 37.72 216 GLU A N 1
ATOM 1557 C CA . GLU A 1 216 ? -5.052 2.949 37.892 1.00 37.72 216 GLU A CA 1
ATOM 1558 C C . GLU A 1 216 ? -5.206 2.211 39.221 1.00 37.72 216 GLU A C 1
ATOM 1560 O O . GLU A 1 216 ? -6.284 2.152 39.815 1.00 37.72 216 GLU A O 1
ATOM 1565 N N . ARG A 1 217 ? -4.127 1.555 39.650 1.00 39.56 217 ARG A N 1
ATOM 1566 C CA . ARG A 1 217 ? -4.040 1.029 41.004 1.00 39.56 217 ARG A CA 1
ATOM 1567 C C . ARG A 1 217 ? -3.890 2.241 41.918 1.00 39.56 217 ARG A C 1
ATOM 1569 O O . ARG A 1 217 ? -2.863 2.913 41.848 1.00 39.56 217 ARG A O 1
ATOM 1576 N N . SER A 1 218 ? -4.951 2.523 42.677 1.00 46.75 218 SER A N 1
ATOM 1577 C CA . SER A 1 218 ? -4.951 3.446 43.819 1.00 46.75 218 SER A CA 1
ATOM 1578 C C . SER A 1 218 ? -3.923 3.054 44.874 1.00 46.75 218 SER A C 1
ATOM 1580 O O . SER A 1 218 ? -3.644 1.838 45.001 1.00 46.75 218 SER A O 1
#

Radius of gyration: 17.23 Å; chains: 1; bounding box: 38×45×65 Å

Secondary structure (DSSP, 8-state):
-PPPPTTS-HHHHT---BTTB--BSS---TT-EEEBPTT-PBPP----EEEEEETTEEEEEEEETTEEEEEEEEEETTEEEEEEE-S-SSSEEEEE-PPEEESSSPPEEEEEBTEEEEE-TTT--EEEEEEEES--SPBPEEEEEEEEETTEEEEEEEEEEEESSEEEEEEEEESS---TT-EEEE-TTSPEEEE-TTS-EEEE--SSPPPPPPP---

Sequence (218 aa):
PPPSADEDSPHYAKLAYSTATAPETPLGPDNHLAVLAPDGTPSPRGRIHPLHCEGRTAASWHLARGHRVETVSVVHGPWEARVHRIPVDDVPVREGGWALADDTGPPIAESGPGWARVRRAADGLTSTVVGLYGWGEADGTVVAAEDTNACGRYSATPVLEGTGGLLVTLVALGTDVPVTGADATLTPGGTVEIRFPDGTRLSAGPASRPGPGPAERS

pLDDT: mean 89.65, std 14.4, range [35.09, 98.69]